Protein 5DAY (pdb70)

InterPro domains:
  IPR002164 Nucleosome assembly protein [PF00956] (75-215)
  IPR002164 Nucleosome assembly protein [PTHR11875] (14-239)
  IPR037231 NAP-like superfamily [SSF143113] (6-224)

B-factor: mean 61.58, std 21.49, range [27.52, 162.42]

Structure (mmCIF, N/CA/C/O backbone):
data_5DAY
#
_entry.id   5DAY
#
_cell.length_a   60.542
_cell.length_b   60.812
_cell.length_c   135.248
_cell.angle_alpha   90.00
_cell.angle_beta   90.00
_cell.angle_gamma   90.00
#
_symmetry.space_group_name_H-M   'P 21 21 21'
#
loop_
_entity.id
_entity.type
_entity.pdbx_description
1 polymer 'NAP1-related protein 1'
2 non-polymer 'CALCIUM ION'
3 water water
#
loop_
_atom_site.group_PDB
_atom_site.id
_atom_site.type_symbol
_atom_site.label_atom_id
_atom_site.label_alt_id
_atom_site.label_comp_id
_atom_site.label_asym_id
_atom_site.label_entity_id
_atom_site.label_seq_id
_atom_site.pdbx_PDB_ins_code
_atom_site.Cartn_x
_atom_site.Cartn_y
_atom_site.Cartn_z
_atom_site.occupancy
_atom_site.B_iso_or_equiv
_atom_site.auth_seq_id
_atom_site.auth_comp_id
_atom_site.auth_asym_id
_atom_site.auth_atom_id
_atom_site.pdbx_PDB_model_num
ATOM 1 N N . SER A 1 1 ? 14.968 26.899 -29.410 1.00 65.81 18 SER A N 1
ATOM 2 C CA . SER A 1 1 ? 13.908 25.980 -29.803 1.00 66.80 18 SER A CA 1
ATOM 3 C C . SER A 1 1 ? 13.684 24.909 -28.741 1.00 63.74 18 SER A C 1
ATOM 4 O O . SER A 1 1 ? 13.462 25.219 -27.570 1.00 61.75 18 SER A O 1
ATOM 7 N N . ASN A 1 2 ? 13.743 23.648 -29.157 1.00 51.79 19 ASN A N 1
ATOM 8 C CA . ASN A 1 2 ? 13.548 22.533 -28.245 1.00 50.33 19 ASN A CA 1
ATOM 9 C C . ASN A 1 2 ? 14.597 22.563 -27.137 1.00 49.95 19 ASN A C 1
ATOM 10 O O . ASN A 1 2 ? 14.313 22.219 -25.992 1.00 49.32 19 ASN A O 1
ATOM 15 N N . LEU A 1 3 ? 15.815 22.987 -27.475 1.00 50.45 20 LEU A N 1
ATOM 16 C CA . LEU A 1 3 ? 16.895 23.061 -26.508 1.00 50.37 20 LEU A CA 1
ATOM 17 C C . LEU A 1 3 ? 16.593 24.078 -25.415 1.00 51.36 20 LEU A C 1
ATOM 18 O O . LEU A 1 3 ? 16.903 23.840 -24.245 1.00 50.92 20 LEU A O 1
ATOM 23 N N . GLU A 1 4 ? 16.009 25.227 -25.774 1.00 53.55 21 GLU A N 1
ATOM 24 C CA . GLU A 1 4 ? 15.639 26.218 -24.765 1.00 55.78 21 GLU A CA 1
ATOM 25 C C . GLU A 1 4 ? 14.540 25.698 -23.860 1.00 54.75 21 GLU A C 1
ATOM 26 O O . GLU A 1 4 ? 14.530 25.973 -22.650 1.00 56.16 21 GLU A O 1
ATOM 32 N N . GLN A 1 5 ? 13.574 24.985 -24.433 1.00 56.34 22 GLN A N 1
ATOM 33 C CA . GLN A 1 5 ? 12.492 24.447 -23.621 1.00 57.33 22 GLN A CA 1
ATOM 34 C C . GLN A 1 5 ? 13.014 23.377 -22.671 1.00 57.28 22 GLN A C 1
ATOM 35 O O . GLN A 1 5 ? 12.594 23.307 -21.507 1.00 55.59 22 GLN A O 1
ATOM 41 N N . ILE A 1 6 ? 13.934 22.532 -23.144 1.00 49.11 23 ILE A N 1
ATOM 42 C CA . ILE A 1 6 ? 14.481 21.509 -22.265 1.00 48.73 23 ILE A CA 1
ATOM 43 C C . ILE A 1 6 ? 15.314 22.153 -21.163 1.00 50.38 23 ILE A C 1
ATOM 44 O O . ILE A 1 6 ? 15.223 21.762 -19.990 1.00 49.07 23 ILE A O 1
ATOM 49 N N . ASP A 1 7 ? 16.095 23.180 -21.523 1.00 49.64 24 ASP A N 1
ATOM 50 C CA . ASP A 1 7 ? 16.870 23.934 -20.547 1.00 50.58 24 ASP A CA 1
ATOM 51 C C . ASP A 1 7 ? 15.963 24.505 -19.453 1.00 51.13 24 ASP A C 1
ATOM 52 O O . ASP A 1 7 ? 16.160 24.238 -18.252 1.00 50.71 24 ASP A O 1
ATOM 57 N N . ALA A 1 8 ? 14.921 25.240 -19.859 1.00 52.09 25 ALA A N 1
ATOM 58 C CA . ALA A 1 8 ? 13.988 25.825 -18.897 1.00 52.83 25 ALA A CA 1
ATOM 59 C C . ALA A 1 8 ? 13.297 24.745 -18.079 1.00 51.27 25 ALA A C 1
ATOM 60 O O . ALA A 1 8 ? 13.123 24.895 -16.862 1.00 51.38 25 ALA A O 1
ATOM 62 N N . GLU A 1 9 ? 12.906 23.653 -18.710 1.00 65.23 26 GLU A N 1
ATOM 63 C CA . GLU A 1 9 ? 12.319 22.545 -17.984 1.00 65.00 26 GLU A CA 1
ATOM 64 C C . GLU A 1 9 ? 13.245 21.962 -16.951 1.00 65.87 26 GLU A C 1
ATOM 65 O O . GLU A 1 9 ? 12.815 21.553 -15.919 1.00 66.91 26 GLU A O 1
ATOM 71 N N . LEU A 1 10 ? 14.527 21.911 -17.246 1.00 48.28 27 LEU A N 1
ATOM 72 C CA . LEU A 1 10 ? 15.500 21.361 -16.305 1.00 47.77 27 LEU A CA 1
ATOM 73 C C . LEU A 1 10 ? 15.576 22.204 -15.035 1.00 49.35 27 LEU A C 1
ATOM 74 O O . LEU A 1 10 ? 15.553 21.665 -13.923 1.00 47.74 27 LEU A O 1
ATOM 79 N N . VAL A 1 11 ? 15.666 23.527 -15.196 1.00 49.52 28 VAL A N 1
ATOM 80 C CA . VAL A 1 11 ? 15.729 24.451 -14.064 1.00 50.79 28 VAL A CA 1
ATOM 81 C C . VAL A 1 11 ? 14.466 24.333 -13.209 1.00 50.46 28 VAL A C 1
ATOM 82 O O . VAL A 1 11 ? 14.528 24.180 -11.983 1.00 50.24 28 VAL A O 1
ATOM 86 N N . LEU A 1 12 ? 13.307 24.335 -13.868 1.00 56.81 29 LEU A N 1
ATOM 87 C CA . LEU A 1 12 ? 12.022 24.165 -13.201 1.00 58.75 29 LEU A CA 1
ATOM 88 C C . LEU A 1 12 ? 11.925 22.824 -12.473 1.00 58.24 29 LEU A C 1
ATOM 89 O O . LEU A 1 12 ? 11.390 22.751 -11.358 1.00 56.74 29 LEU A O 1
ATOM 94 N N . SER A 1 13 ? 12.421 21.749 -13.092 1.00 52.31 30 SER A N 1
ATOM 95 C CA . SER A 1 13 ? 12.267 20.421 -12.505 1.00 49.56 30 SER A CA 1
ATOM 96 C C . SER A 1 13 ? 13.095 20.263 -11.236 1.00 47.26 30 SER A C 1
ATOM 97 O O . SER A 1 13 ? 12.678 19.559 -10.318 1.00 46.38 30 SER A O 1
ATOM 100 N N . ILE A 1 14 ? 14.254 20.915 -11.161 1.00 50.65 31 ILE A N 1
ATOM 101 C CA . ILE A 1 14 ? 15.050 20.856 -9.937 1.00 53.42 31 ILE A CA 1
ATOM 102 C C . ILE A 1 14 ? 14.312 21.529 -8.780 1.00 55.92 31 ILE A C 1
ATOM 103 O O . ILE A 1 14 ? 14.298 21.014 -7.652 1.00 55.08 31 ILE A O 1
ATOM 108 N N . GLU A 1 15 ? 13.653 22.662 -9.047 1.00 54.11 32 GLU A N 1
ATOM 109 C CA . GLU A 1 15 ? 12.883 23.339 -8.004 1.00 54.55 32 GLU A CA 1
ATOM 110 C C . GLU A 1 15 ? 11.670 22.517 -7.577 1.00 51.79 32 GLU A C 1
ATOM 111 O O . GLU A 1 15 ? 11.402 22.383 -6.382 1.00 54.19 32 GLU A O 1
ATOM 117 N N . LYS A 1 16 ? 10.912 21.977 -8.534 1.00 55.44 33 LYS A N 1
ATOM 118 C CA . LYS A 1 16 ? 9.772 21.137 -8.176 1.00 54.41 33 LYS A CA 1
ATOM 119 C C . LYS A 1 16 ? 10.219 19.937 -7.352 1.00 55.70 33 LYS A C 1
ATOM 120 O O . LYS A 1 16 ? 9.528 19.523 -6.415 1.00 54.22 33 LYS A O 1
ATOM 126 N N . LEU A 1 17 ? 11.382 19.371 -7.685 1.00 46.79 34 LEU A N 1
ATOM 127 C CA . LEU A 1 17 ? 11.898 18.240 -6.928 1.00 45.21 34 LEU A CA 1
ATOM 128 C C . LEU A 1 17 ? 12.193 18.643 -5.487 1.00 47.90 34 LEU A C 1
ATOM 129 O O . LEU A 1 17 ? 11.934 17.871 -4.559 1.00 45.24 34 LEU A O 1
ATOM 134 N N . GLN A 1 18 ? 12.711 19.858 -5.277 1.00 53.34 35 GLN A N 1
ATOM 135 C CA . GLN A 1 18 ? 12.934 20.339 -3.917 1.00 53.07 35 GLN A CA 1
ATOM 136 C C . GLN A 1 18 ? 11.611 20.488 -3.180 1.00 55.56 35 GLN A C 1
ATOM 137 O O . GLN A 1 18 ? 11.519 20.166 -1.988 1.00 53.71 35 GLN A O 1
ATOM 143 N N . GLU A 1 19 ? 10.559 20.902 -3.896 1.00 52.34 36 GLU A N 1
ATOM 144 C CA . GLU A 1 19 ? 9.219 20.941 -3.313 1.00 53.68 36 GLU A CA 1
ATOM 145 C C . GLU A 1 19 ? 8.704 19.543 -2.964 1.00 55.85 36 GLU A C 1
ATOM 146 O O . GLU A 1 19 ? 8.070 19.352 -1.918 1.00 54.00 36 GLU A O 1
ATOM 152 N N . ILE A 1 20 ? 8.942 18.556 -3.838 1.00 48.41 37 ILE A N 1
ATOM 153 C CA . ILE A 1 20 ? 8.436 17.211 -3.576 1.00 46.04 37 ILE A CA 1
ATOM 154 C C . ILE A 1 20 ? 9.121 16.603 -2.360 1.00 44.84 37 ILE A C 1
ATOM 155 O O . ILE A 1 20 ? 8.464 15.974 -1.526 1.00 44.19 37 ILE A O 1
ATOM 160 N N . GLN A 1 21 ? 10.439 16.796 -2.220 1.00 48.37 38 GLN A N 1
ATOM 161 C CA . GLN A 1 21 ? 11.136 16.272 -1.047 1.00 50.05 38 GLN A CA 1
ATOM 162 C C . GLN A 1 21 ? 10.668 16.953 0.236 1.00 53.14 38 GLN A C 1
ATOM 163 O O . GLN A 1 21 ? 10.578 16.307 1.286 1.00 53.04 38 GLN A O 1
ATOM 169 N N . ASP A 1 22 ? 10.384 18.256 0.179 1.00 49.34 39 ASP A N 1
ATOM 170 C CA . ASP A 1 22 ? 9.803 18.938 1.330 1.00 49.09 39 ASP A CA 1
ATOM 171 C C . ASP A 1 22 ? 8.476 18.301 1.718 1.00 48.80 39 ASP A C 1
ATOM 172 O O . ASP A 1 22 ? 8.226 18.046 2.901 1.00 48.55 39 ASP A O 1
ATOM 177 N N . ASP A 1 23 ? 7.610 18.030 0.734 1.00 49.49 40 ASP A N 1
ATOM 178 C CA . ASP A 1 23 ? 6.378 17.303 1.030 1.00 50.47 40 ASP A CA 1
ATOM 179 C C . ASP A 1 23 ? 6.685 15.939 1.641 1.00 49.64 40 ASP A C 1
ATOM 180 O O . ASP A 1 23 ? 6.078 15.552 2.643 1.00 47.28 40 ASP A O 1
ATOM 185 N N . LEU A 1 24 ? 7.643 15.207 1.066 1.00 50.76 41 LEU A N 1
ATOM 186 C CA . LEU A 1 24 ? 7.990 13.898 1.606 1.00 50.08 41 LEU A CA 1
ATOM 187 C C . LEU A 1 24 ? 8.564 13.995 3.012 1.00 50.80 41 LEU A C 1
ATOM 188 O O . LEU A 1 24 ? 8.378 13.072 3.809 1.00 48.04 41 LEU A O 1
ATOM 193 N N . GLU A 1 25 ? 9.280 15.077 3.324 1.00 59.31 42 GLU A N 1
ATOM 194 C CA . GLU A 1 25 ? 9.839 15.211 4.662 1.00 60.26 42 GLU A CA 1
ATOM 195 C C . GLU A 1 25 ? 8.730 15.383 5.690 1.00 60.17 42 GLU A C 1
ATOM 196 O O . GLU A 1 25 ? 8.766 14.764 6.760 1.00 57.35 42 GLU A O 1
ATOM 202 N N . LYS A 1 26 ? 7.719 16.195 5.362 1.00 55.08 43 LYS A N 1
ATOM 203 C CA . LYS A 1 26 ? 6.598 16.392 6.270 1.00 58.55 43 LYS A CA 1
ATOM 204 C C . LYS A 1 26 ? 5.761 15.128 6.421 1.00 56.94 43 LYS A C 1
ATOM 205 O O . LYS A 1 26 ? 5.257 14.853 7.518 1.00 58.33 43 LYS A O 1
ATOM 211 N N . ILE A 1 27 ? 5.607 14.350 5.346 1.00 46.25 44 ILE A N 1
ATOM 212 C CA . ILE A 1 27 ? 4.866 13.101 5.446 1.00 42.41 44 ILE A CA 1
ATOM 213 C C . ILE A 1 27 ? 5.614 12.107 6.314 1.00 42.28 44 ILE A C 1
ATOM 214 O O . ILE A 1 27 ? 5.014 11.426 7.153 1.00 41.22 44 ILE A O 1
ATOM 219 N N . ASN A 1 28 ? 6.931 12.001 6.126 1.00 42.44 45 ASN A N 1
ATOM 220 C CA . ASN A 1 28 ? 7.718 11.090 6.944 1.00 45.03 45 ASN A CA 1
ATOM 221 C C . ASN A 1 28 ? 7.724 11.521 8.407 1.00 47.09 45 ASN A C 1
ATOM 222 O O . ASN A 1 28 ? 7.849 10.678 9.297 1.00 44.65 45 ASN A O 1
ATOM 227 N N . GLU A 1 29 ? 7.602 12.821 8.677 1.00 48.47 46 GLU A N 1
ATOM 228 C CA . GLU A 1 29 ? 7.560 13.235 10.067 1.00 51.37 46 GLU A CA 1
ATOM 229 C C . GLU A 1 29 ? 6.214 12.912 10.698 1.00 49.15 46 GLU A C 1
ATOM 230 O O . GLU A 1 29 ? 6.174 12.447 11.838 1.00 48.10 46 GLU A O 1
ATOM 236 N N . LYS A 1 30 ? 5.108 13.120 9.975 1.00 45.52 47 LYS A N 1
ATOM 237 C CA . LYS A 1 30 ? 3.817 12.695 10.503 1.00 45.82 47 LYS A CA 1
ATOM 238 C C . LYS A 1 30 ? 3.812 11.193 10.779 1.00 45.12 47 LYS A C 1
ATOM 239 O O . LYS A 1 30 ? 3.375 10.758 11.846 1.00 43.18 47 LYS A O 1
ATOM 245 N N . ALA A 1 31 ? 4.331 10.387 9.847 1.00 42.77 48 ALA A N 1
ATOM 246 C CA . ALA A 1 31 ? 4.278 8.940 10.031 1.00 40.94 48 ALA A CA 1
ATOM 247 C C . ALA A 1 31 ? 5.136 8.489 11.210 1.00 40.79 48 ALA A C 1
ATOM 248 O O . ALA A 1 31 ? 4.742 7.584 11.953 1.00 39.98 48 ALA A O 1
ATOM 250 N N . SER A 1 32 ? 6.311 9.080 11.397 1.00 41.01 49 SER A N 1
ATOM 251 C CA . SER A 1 32 ? 7.119 8.610 12.511 1.00 44.14 49 SER A CA 1
ATOM 252 C C . SER A 1 32 ? 6.589 9.127 13.848 1.00 45.08 49 SER A C 1
ATOM 253 O O . SER A 1 32 ? 6.782 8.462 14.874 1.00 43.79 49 SER A O 1
ATOM 256 N N . ASP A 1 33 ? 5.911 10.287 13.856 1.00 47.14 50 ASP A N 1
ATOM 257 C CA . ASP A 1 33 ? 5.155 10.696 15.037 1.00 50.60 50 ASP A CA 1
ATOM 258 C C . ASP A 1 33 ? 4.060 9.691 15.356 1.00 48.84 50 ASP A C 1
ATOM 259 O O . ASP A 1 33 ? 3.782 9.419 16.527 1.00 47.87 50 ASP A O 1
ATOM 264 N N . GLU A 1 34 ? 3.423 9.135 14.322 1.00 48.44 51 GLU A N 1
ATOM 265 C CA . GLU A 1 34 ? 2.279 8.263 14.551 1.00 47.14 51 GLU A CA 1
ATOM 266 C C . GLU A 1 34 ? 2.711 6.904 15.071 1.00 44.34 51 GLU A C 1
ATOM 267 O O . GLU A 1 34 ? 2.043 6.319 15.936 1.00 42.36 51 GLU A O 1
ATOM 273 N N . VAL A 1 35 ? 3.817 6.390 14.542 1.00 39.76 52 VAL A N 1
ATOM 274 C CA . VAL A 1 35 ? 4.412 5.173 15.072 1.00 39.96 52 VAL A CA 1
ATOM 275 C C . VAL A 1 35 ? 4.833 5.384 16.524 1.00 42.30 52 VAL A C 1
ATOM 276 O O . VAL A 1 35 ? 4.665 4.504 17.373 1.00 41.69 52 VAL A O 1
ATOM 280 N N . LEU A 1 36 ? 5.371 6.562 16.828 1.00 39.47 53 LEU A N 1
ATOM 281 C CA . LEU A 1 36 ? 5.812 6.869 18.180 1.00 39.81 53 LEU A CA 1
ATOM 282 C C . LEU A 1 36 ? 4.633 6.927 19.150 1.00 41.25 53 LEU A C 1
ATOM 283 O O . LEU A 1 36 ? 4.726 6.441 20.282 1.00 39.39 53 LEU A O 1
ATOM 288 N N . GLU A 1 37 ? 3.510 7.499 18.714 1.00 46.45 54 GLU A N 1
ATOM 289 C CA . GLU A 1 37 ? 2.347 7.571 19.580 1.00 45.87 54 GLU A CA 1
ATOM 290 C C . GLU A 1 37 ? 1.797 6.185 19.910 1.00 46.35 54 GLU A C 1
ATOM 291 O O . GLU A 1 37 ? 1.306 5.973 21.022 1.00 43.70 54 GLU A O 1
ATOM 297 N N . VAL A 1 38 ? 1.878 5.240 18.963 1.00 40.75 55 VAL A N 1
ATOM 298 C CA . VAL A 1 38 ? 1.493 3.857 19.225 1.00 38.98 55 VAL A CA 1
ATOM 299 C C . VAL A 1 38 ? 2.372 3.264 20.314 1.00 38.90 55 VAL A C 1
ATOM 300 O O . VAL A 1 38 ? 1.883 2.562 21.205 1.00 38.23 55 VAL A O 1
ATOM 304 N N . GLU A 1 39 ? 3.676 3.534 20.274 1.00 46.34 56 GLU A N 1
ATOM 305 C CA . GLU A 1 39 ? 4.539 2.978 21.310 1.00 48.18 56 GLU A CA 1
ATOM 306 C C . GLU A 1 39 ? 4.306 3.656 22.663 1.00 48.40 56 GLU A C 1
ATOM 307 O O . GLU A 1 39 ? 4.332 2.992 23.707 1.00 49.63 56 GLU A O 1
ATOM 313 N N . GLN A 1 40 ? 4.068 4.971 22.660 1.00 38.98 57 GLN A N 1
ATOM 314 C CA . GLN A 1 40 ? 3.727 5.674 23.896 1.00 40.45 57 GLN A CA 1
ATOM 315 C C . GLN A 1 40 ? 2.456 5.112 24.516 1.00 39.58 57 GLN A C 1
ATOM 316 O O . GLN A 1 40 ? 2.401 4.877 25.730 1.00 39.76 57 GLN A O 1
ATOM 322 N N . LYS A 1 41 ? 1.431 4.886 23.689 1.00 35.32 58 LYS A N 1
ATOM 323 C CA . LYS A 1 41 ? 0.193 4.297 24.168 1.00 35.38 58 LYS A CA 1
ATOM 324 C C . LYS A 1 41 ? 0.435 2.933 24.805 1.00 35.02 58 LYS A C 1
ATOM 325 O O . LYS A 1 41 ? -0.151 2.625 25.841 1.00 33.49 58 LYS A O 1
ATOM 331 N N . TYR A 1 42 ? 1.277 2.094 24.193 1.00 42.37 59 TYR A N 1
ATOM 332 C CA . TYR A 1 42 ? 1.451 0.755 24.728 1.00 39.59 59 TYR A CA 1
ATOM 333 C C . TYR A 1 42 ? 2.401 0.712 25.920 1.00 40.53 59 TYR A C 1
ATOM 334 O O . TYR A 1 42 ? 2.360 -0.259 26.677 1.00 39.28 59 TYR A O 1
ATOM 343 N N . ASN A 1 43 ? 3.241 1.734 26.117 1.00 36.63 60 ASN A N 1
ATOM 344 C CA . ASN A 1 43 ? 3.931 1.848 27.396 1.00 36.54 60 ASN A CA 1
ATOM 345 C C . ASN A 1 43 ? 2.953 2.150 28.519 1.00 37.23 60 ASN A C 1
ATOM 346 O O . ASN A 1 43 ? 3.137 1.668 29.641 1.00 36.84 60 ASN A O 1
ATOM 351 N N . VAL A 1 44 ? 1.909 2.927 28.236 1.00 34.04 61 VAL A N 1
ATOM 352 C CA . VAL A 1 44 ? 0.833 3.122 29.203 1.00 33.38 61 VAL A CA 1
ATOM 353 C C . VAL A 1 44 ? 0.172 1.790 29.535 1.00 33.37 61 VAL A C 1
ATOM 354 O O . VAL A 1 44 ? -0.016 1.443 30.704 1.00 33.08 61 VAL A O 1
ATOM 358 N N . ILE A 1 45 ? -0.150 1.010 28.505 1.00 37.11 62 ILE A N 1
ATOM 359 C CA . ILE A 1 45 ? -0.871 -0.246 28.685 1.00 34.86 62 ILE A CA 1
ATOM 360 C C . ILE A 1 45 ? -0.028 -1.265 29.461 1.00 35.51 62 ILE A C 1
ATOM 361 O O . ILE A 1 45 ? -0.547 -2.009 30.304 1.00 34.31 62 ILE A O 1
ATOM 366 N N . ARG A 1 46 ? 1.28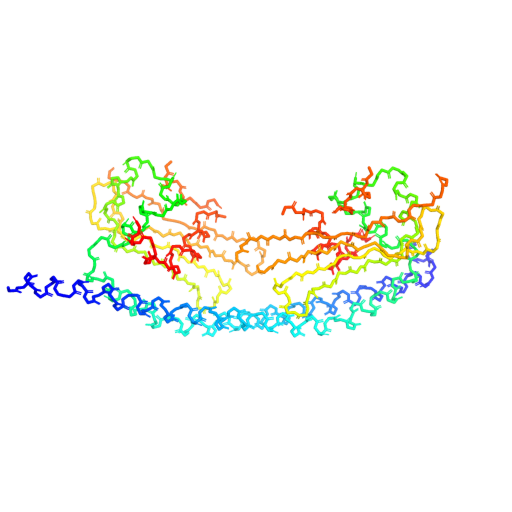0 -1.311 29.206 1.00 35.15 63 ARG A N 1
ATOM 367 C CA . ARG A 1 46 ? 2.106 -2.313 29.855 1.00 36.53 63 ARG A CA 1
ATOM 368 C C . ARG A 1 46 ? 2.470 -1.953 31.294 1.00 37.69 63 ARG A C 1
ATOM 369 O O . ARG A 1 46 ? 2.833 -2.847 32.066 1.00 36.91 63 ARG A O 1
ATOM 377 N N . LYS A 1 47 ? 2.385 -0.675 31.665 1.00 39.20 64 LYS A N 1
ATOM 378 C CA . LYS A 1 47 ? 2.906 -0.253 32.962 1.00 40.43 64 LYS A CA 1
ATOM 379 C C . LYS A 1 47 ? 2.264 -1.012 34.122 1.00 38.03 64 LYS A C 1
ATOM 380 O O . LYS A 1 47 ? 3.010 -1.597 34.924 1.00 37.55 64 LYS A O 1
ATOM 386 N N . PRO A 1 48 ? 0.934 -1.097 34.257 1.00 35.55 65 PRO A N 1
ATOM 387 C CA . PRO A 1 48 ? 0.391 -1.908 35.362 1.00 36.24 65 PRO A CA 1
ATOM 388 C C . PRO A 1 48 ? 0.683 -3.407 35.224 1.00 37.18 65 PRO A C 1
ATOM 389 O O . PRO A 1 48 ? 0.702 -4.111 36.248 1.00 36.90 65 PRO A O 1
ATOM 393 N N . VAL A 1 49 ? 0.955 -3.913 34.012 1.00 35.72 66 VAL A N 1
ATOM 394 C CA . VAL A 1 49 ? 1.343 -5.318 33.895 1.00 32.68 66 VAL A CA 1
ATOM 395 C C . VAL A 1 49 ? 2.759 -5.535 34.435 1.00 33.16 66 VAL A C 1
ATOM 396 O O . VAL A 1 49 ? 3.033 -6.523 35.141 1.00 31.87 66 VAL A O 1
ATOM 400 N N . TYR A 1 50 ? 3.686 -4.635 34.096 1.00 34.35 67 TYR A N 1
ATOM 401 C CA . TYR A 1 50 ? 5.009 -4.689 34.704 1.00 34.73 67 TYR A CA 1
ATOM 402 C C . TYR A 1 50 ? 4.941 -4.558 36.225 1.00 35.14 67 TYR A C 1
ATOM 403 O O . TYR A 1 50 ? 5.764 -5.155 36.930 1.00 35.26 67 TYR A O 1
ATOM 412 N N . ASP A 1 51 ? 3.984 -3.777 36.743 1.00 39.01 68 ASP A N 1
ATOM 413 C CA . ASP A 1 51 ? 3.856 -3.624 38.189 1.00 41.32 68 ASP A CA 1
ATOM 414 C C . ASP A 1 51 ? 3.401 -4.931 38.836 1.00 40.31 68 ASP A C 1
ATOM 415 O O . ASP A 1 51 ? 4.014 -5.394 39.798 1.00 40.27 68 ASP A O 1
ATOM 420 N N . LYS A 1 52 ? 2.346 -5.554 38.297 1.00 40.36 69 LYS A N 1
ATOM 421 C CA . LYS A 1 52 ? 1.933 -6.868 38.772 1.00 39.49 69 LYS A CA 1
ATOM 422 C C . LYS A 1 52 ? 3.081 -7.857 38.706 1.00 39.18 69 LYS A C 1
ATOM 423 O O . LYS A 1 52 ? 3.262 -8.667 39.620 1.00 38.46 69 LYS A O 1
ATOM 429 N N . ARG A 1 53 ? 3.866 -7.811 37.628 1.00 31.98 70 ARG A N 1
ATOM 430 C CA . ARG A 1 53 ? 4.990 -8.734 37.518 1.00 33.12 70 ARG A CA 1
ATOM 431 C C . ARG A 1 53 ? 5.993 -8.494 38.643 1.00 32.79 70 ARG A C 1
ATOM 432 O O . ARG A 1 53 ? 6.481 -9.450 39.266 1.00 31.36 70 ARG A O 1
ATOM 440 N N . ASN A 1 54 ? 6.299 -7.225 38.918 1.00 40.79 71 ASN A N 1
ATOM 441 C CA . ASN A 1 54 ? 7.207 -6.902 40.010 1.00 43.40 71 ASN A CA 1
ATOM 442 C C . ASN A 1 54 ? 6.652 -7.401 41.345 1.00 41.39 71 ASN A C 1
ATOM 443 O O . ASN A 1 54 ? 7.409 -7.853 42.205 1.00 40.34 71 ASN A O 1
ATOM 448 N N . GLU A 1 55 ? 5.332 -7.360 41.513 1.00 42.04 72 GLU A N 1
ATOM 449 C CA . GLU A 1 55 ? 4.719 -7.802 42.756 1.00 41.94 72 GLU A CA 1
ATOM 450 C C . GLU A 1 55 ? 4.890 -9.301 42.952 1.00 42.33 72 GLU A C 1
ATOM 451 O O . GLU A 1 55 ? 5.304 -9.751 44.026 1.00 41.65 72 GLU A O 1
ATOM 457 N N . VAL A 1 56 ? 4.584 -10.086 41.911 1.00 34.18 73 VAL A N 1
ATOM 458 C CA . VAL A 1 56 ? 4.781 -11.535 41.935 1.00 31.99 73 VAL A CA 1
ATOM 459 C C . VAL A 1 56 ? 6.240 -11.888 42.206 1.00 31.53 73 VAL A C 1
ATOM 460 O O . VAL A 1 56 ? 6.543 -12.827 42.959 1.00 31.52 73 VAL A O 1
ATOM 464 N N . ILE A 1 57 ? 7.168 -11.148 41.595 1.00 31.73 74 ILE A N 1
ATOM 465 C CA . ILE A 1 57 ? 8.593 -11.455 41.747 1.00 33.51 74 ILE A CA 1
ATOM 466 C C . ILE A 1 57 ? 9.054 -11.325 43.210 1.00 34.89 74 ILE A C 1
ATOM 467 O O . ILE A 1 57 ? 10.017 -11.985 43.625 1.00 35.48 74 ILE A O 1
ATOM 472 N N . GLN A 1 58 ? 8.368 -10.509 44.020 1.00 37.97 75 GLN A N 1
ATOM 473 C CA . GLN A 1 58 ? 8.737 -10.391 45.435 1.00 39.27 75 GLN A CA 1
ATOM 474 C C . GLN A 1 58 ? 8.670 -11.733 46.175 1.00 37.63 75 GLN A C 1
ATOM 475 O O . GLN A 1 58 ? 9.416 -11.941 47.131 1.00 39.74 75 GLN A O 1
ATOM 481 N N . SER A 1 59 ? 7.824 -12.663 45.724 1.00 31.89 76 SER A N 1
ATOM 482 C CA . SER A 1 59 ? 7.733 -14.011 46.272 1.00 29.86 76 SER A CA 1
ATOM 483 C C . SER A 1 59 ? 8.825 -14.963 45.800 1.00 30.91 76 SER A C 1
ATOM 484 O O . SER A 1 59 ? 8.854 -16.101 46.276 1.00 30.05 76 SER A O 1
ATOM 487 N N . IL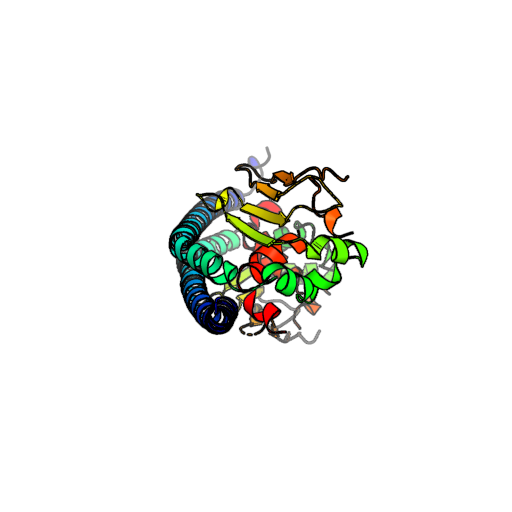E A 1 60 ? 9.710 -14.588 44.888 1.00 32.03 77 ILE A N 1
ATOM 488 C CA . ILE A 1 60 ? 10.757 -15.494 44.432 1.00 34.49 77 ILE A CA 1
ATOM 489 C C . ILE A 1 60 ? 12.102 -14.930 44.859 1.00 35.08 77 ILE A C 1
ATOM 490 O O . ILE A 1 60 ? 12.634 -14.024 44.216 1.00 37.65 77 ILE A O 1
ATOM 495 N N . PRO A 1 61 ? 12.708 -15.483 45.917 1.00 50.08 78 PRO A N 1
ATOM 496 C CA . PRO A 1 61 ? 13.781 -14.760 46.630 1.00 51.13 78 PRO A CA 1
ATOM 497 C C . PRO A 1 61 ? 14.955 -14.327 45.770 1.00 52.67 78 PRO A C 1
ATOM 498 O O . PRO A 1 61 ? 15.491 -13.239 45.992 1.00 59.78 78 PRO A O 1
ATOM 502 N N . GLY A 1 62 ? 15.394 -15.109 44.806 1.00 35.10 79 GLY A N 1
ATOM 503 C CA . GLY A 1 62 ? 16.542 -14.571 44.097 1.00 36.38 79 GLY A CA 1
ATOM 504 C C . GLY A 1 62 ? 16.300 -14.317 42.625 1.00 38.72 79 GLY A C 1
ATOM 505 O O . GLY A 1 62 ? 17.242 -14.398 41.831 1.00 36.27 79 GLY A O 1
ATOM 506 N N . PHE A 1 63 ? 15.057 -13.975 42.262 1.00 38.86 80 PHE A N 1
ATOM 507 C CA . PHE A 1 63 ? 14.629 -14.043 40.866 1.00 37.77 80 PHE A CA 1
ATOM 508 C C . PHE A 1 63 ? 15.553 -13.270 39.936 1.00 37.76 80 PHE A C 1
ATOM 509 O O . PHE A 1 63 ? 16.171 -13.849 39.039 1.00 38.54 80 PHE A O 1
ATOM 517 N N . TRP A 1 64 ? 15.631 -11.948 40.112 1.00 42.49 81 TRP A N 1
ATOM 518 C CA . TRP A 1 64 ? 16.334 -11.131 39.123 1.00 41.32 81 TRP A CA 1
ATOM 519 C C . TRP A 1 64 ? 17.812 -11.500 39.046 1.00 44.92 81 TRP A C 1
ATOM 520 O O . TRP A 1 64 ? 18.364 -11.641 37.945 1.00 45.30 81 TRP A O 1
ATOM 531 N N . MET A 1 65 ? 18.471 -11.676 40.199 1.00 47.75 82 MET A N 1
ATOM 532 C CA . MET A 1 65 ? 19.853 -12.149 40.163 1.00 51.77 82 MET A CA 1
ATOM 533 C C . MET A 1 65 ? 19.964 -13.457 39.382 1.00 48.78 82 MET A C 1
ATOM 534 O O . MET A 1 65 ? 20.879 -13.631 38.566 1.00 49.67 82 MET A O 1
ATOM 539 N N . THR A 1 66 ? 19.029 -14.380 39.607 1.00 41.55 83 THR A N 1
ATOM 540 C CA . THR A 1 66 ? 19.103 -15.683 38.959 1.00 41.96 83 THR A CA 1
ATOM 541 C C . THR A 1 66 ? 18.865 -15.575 37.451 1.00 42.29 83 THR A C 1
ATOM 542 O O . THR A 1 66 ? 19.573 -16.213 36.659 1.00 44.17 83 THR A O 1
ATOM 546 N N . ALA A 1 67 ? 17.888 -14.764 37.029 1.00 40.40 84 ALA A N 1
ATOM 547 C CA . ALA A 1 67 ? 17.664 -14.580 35.598 1.00 40.05 84 ALA A CA 1
ATOM 548 C C . ALA A 1 67 ? 18.861 -13.897 34.945 1.00 41.43 84 ALA A C 1
ATOM 549 O O . ALA A 1 67 ? 19.264 -14.256 33.834 1.00 42.61 84 ALA A O 1
ATOM 551 N N . PHE A 1 68 ? 19.429 -12.900 35.623 1.00 49.43 85 PHE A N 1
ATOM 552 C CA . PHE A 1 68 ? 20.602 -12.198 35.118 1.00 51.14 85 PHE A CA 1
ATOM 553 C C . PHE A 1 68 ? 21.780 -13.152 34.968 1.00 52.86 85 PHE A C 1
ATOM 554 O O . PHE A 1 68 ? 22.520 -13.083 33.982 1.00 52.95 85 PHE A O 1
ATOM 562 N N . LEU A 1 69 ? 21.946 -14.073 35.926 1.00 52.91 86 LEU A N 1
ATOM 563 C CA . LEU A 1 69 ? 23.054 -15.025 35.891 1.00 54.86 86 LEU A CA 1
ATOM 564 C C . LEU A 1 69 ? 22.836 -16.119 34.853 1.00 55.98 86 LEU A C 1
ATOM 565 O O . LEU A 1 69 ? 23.807 -16.649 34.299 1.00 56.84 86 LEU A O 1
ATOM 570 N N . SER A 1 70 ? 21.581 -16.486 34.592 1.00 54.66 87 SER A N 1
ATOM 571 C CA . SER A 1 70 ? 21.296 -17.505 33.591 1.00 52.41 87 SER A CA 1
ATOM 572 C C . SER A 1 70 ? 21.341 -16.964 32.174 1.00 51.71 87 SER A C 1
ATOM 573 O O . SER A 1 70 ? 21.332 -17.757 31.225 1.00 54.63 87 SER A O 1
ATOM 576 N N . HIS A 1 71 ? 21.384 -15.653 32.002 1.00 54.45 88 HIS A N 1
ATOM 577 C CA . HIS A 1 71 ? 21.461 -15.098 30.657 1.00 57.83 88 HIS A CA 1
ATOM 578 C C . HIS A 1 71 ? 22.866 -15.303 30.097 1.00 60.20 88 HIS A C 1
ATOM 579 O O . HIS A 1 71 ? 23.847 -14.933 30.752 1.00 57.34 88 HIS A O 1
ATOM 586 N N . PRO A 1 72 ? 23.003 -15.897 28.905 1.00 65.21 89 PRO A N 1
ATOM 587 C CA . PRO A 1 72 ? 24.346 -16.192 28.367 1.00 65.34 89 PRO A CA 1
ATOM 588 C C . PRO A 1 72 ? 25.277 -14.991 28.276 1.00 65.75 89 PRO A C 1
ATOM 589 O O . PRO A 1 72 ? 26.453 -15.103 28.639 1.00 68.94 89 PRO A O 1
ATOM 593 N N . ALA A 1 73 ? 24.797 -13.849 27.788 1.00 61.99 90 ALA A N 1
ATOM 594 C CA . ALA A 1 73 ? 25.678 -12.695 27.642 1.00 63.37 90 ALA A CA 1
ATOM 595 C C . ALA A 1 73 ? 25.996 -12.052 28.992 1.00 65.06 90 ALA A C 1
ATOM 596 O O . ALA A 1 73 ? 27.152 -11.701 29.261 1.00 71.36 90 ALA A O 1
ATOM 598 N N . LEU A 1 74 ? 24.988 -11.908 29.863 1.00 70.49 91 LEU A N 1
ATOM 599 C CA . LEU A 1 74 ? 25.133 -11.112 31.083 1.00 69.88 91 LEU A CA 1
ATOM 600 C C . LEU A 1 74 ? 25.777 -11.894 32.222 1.00 72.78 91 LEU A C 1
ATOM 601 O O . LEU A 1 74 ? 26.549 -11.325 33.004 1.00 73.86 91 LEU A O 1
ATOM 606 N N . GLY A 1 75 ? 25.467 -13.189 32.331 1.00 71.08 92 GLY A N 1
ATOM 607 C CA . GLY A 1 75 ? 25.853 -13.951 33.513 1.00 75.93 92 GLY A CA 1
ATOM 608 C C . GLY A 1 75 ? 27.333 -13.877 33.838 1.00 77.88 92 GLY A C 1
ATOM 609 O O . GLY A 1 75 ? 27.718 -13.669 34.990 1.00 80.87 92 GLY A O 1
ATOM 610 N N . ASP A 1 76 ? 28.188 -14.036 32.827 1.00 91.96 93 ASP A N 1
ATOM 611 C CA . ASP A 1 76 ? 29.623 -14.070 33.093 1.00 95.57 93 ASP A CA 1
ATOM 612 C C . ASP A 1 76 ? 30.207 -12.701 33.429 1.00 94.10 93 ASP A C 1
ATOM 613 O O . ASP A 1 76 ? 31.425 -12.602 33.615 1.00 96.01 93 ASP A O 1
ATOM 618 N N . LEU A 1 77 ? 29.385 -11.655 33.530 1.00 76.06 94 LEU A N 1
ATOM 619 C CA . LEU A 1 77 ? 29.872 -10.326 33.877 1.00 75.88 94 LEU A CA 1
ATOM 620 C C . LEU A 1 77 ? 29.917 -10.075 35.378 1.00 76.08 94 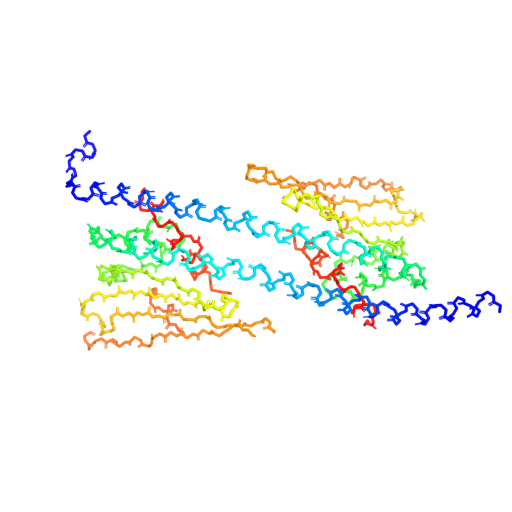LEU A C 1
ATOM 621 O O . LEU A 1 77 ? 30.449 -9.042 35.802 1.00 75.60 94 LEU A O 1
ATOM 626 N N . LEU A 1 78 ? 29.382 -10.984 36.188 1.00 70.25 95 LEU A N 1
ATOM 627 C CA . LEU A 1 78 ? 29.384 -10.821 37.639 1.00 71.60 95 LEU A CA 1
ATOM 628 C C . LEU A 1 78 ? 30.580 -11.567 38.219 1.00 75.78 95 LEU A C 1
ATOM 629 O O . LEU A 1 78 ? 30.570 -12.797 38.320 1.00 72.20 95 LEU A O 1
ATOM 634 N N . THR A 1 79 ? 31.608 -10.820 38.629 1.00 75.67 96 THR A N 1
ATOM 635 C CA . THR A 1 79 ? 32.678 -11.395 39.438 1.00 77.05 96 THR A CA 1
ATOM 636 C C . THR A 1 79 ? 32.070 -12.000 40.692 1.00 76.45 96 THR A C 1
ATOM 637 O O . THR A 1 79 ? 30.903 -11.737 41.003 1.00 79.04 96 THR A O 1
ATOM 641 N N . GLU A 1 80 ? 32.841 -12.791 41.439 1.00 74.61 97 GLU A N 1
ATOM 642 C CA . GLU A 1 80 ? 32.214 -13.548 42.516 1.00 75.38 97 GLU A CA 1
ATOM 643 C C . GLU A 1 80 ? 31.713 -12.639 43.636 1.00 73.51 97 GLU A C 1
ATOM 644 O O . GLU A 1 80 ? 30.684 -12.943 44.249 1.00 70.10 97 GLU A O 1
ATOM 650 N N . GLU A 1 81 ? 32.391 -11.514 43.900 1.00 88.92 98 GLU A N 1
ATOM 651 C CA . GLU A 1 81 ? 31.879 -10.588 44.909 1.00 90.64 98 GLU A CA 1
ATOM 652 C C . GLU A 1 81 ? 30.681 -9.794 44.399 1.00 88.76 98 GLU A C 1
ATOM 653 O O . GLU A 1 81 ? 29.791 -9.454 45.188 1.00 87.78 98 GLU A O 1
ATOM 659 N N . ASP A 1 82 ? 30.639 -9.487 43.098 1.00 69.17 99 ASP A N 1
ATOM 660 C CA . ASP A 1 82 ? 29.432 -8.917 42.502 1.00 66.34 99 ASP A CA 1
ATOM 661 C C . ASP A 1 82 ? 28.211 -9.773 42.795 1.00 65.12 99 ASP A C 1
ATOM 662 O O . ASP A 1 82 ? 27.100 -9.252 42.965 1.00 61.78 99 ASP A O 1
ATOM 667 N N . GLN A 1 83 ? 28.390 -11.096 42.822 1.00 77.58 100 GLN A N 1
ATOM 668 C CA . GLN A 1 83 ? 27.257 -11.984 43.041 1.00 74.85 100 GLN A CA 1
ATOM 669 C C . GLN A 1 83 ? 26.780 -11.926 44.485 1.00 75.69 100 GLN A C 1
ATOM 670 O O . GLN A 1 83 ? 25.596 -12.157 44.751 1.00 74.32 100 GLN A O 1
ATOM 676 N N . LYS A 1 84 ? 27.671 -11.597 45.427 1.00 74.13 101 LYS A N 1
ATOM 677 C CA . LYS A 1 84 ? 27.236 -11.420 46.814 1.00 74.61 101 LYS A CA 1
ATOM 678 C C . LYS A 1 84 ? 26.412 -10.140 46.981 1.00 73.25 101 LYS A C 1
ATOM 679 O O . LYS A 1 84 ? 25.406 -10.132 47.705 1.00 69.98 101 LYS A O 1
ATOM 685 N N . ILE A 1 85 ? 26.811 -9.058 46.305 1.00 59.09 102 ILE A N 1
ATOM 686 C CA . ILE A 1 85 ? 25.989 -7.849 46.252 1.00 59.84 102 ILE A CA 1
ATOM 687 C C . ILE A 1 85 ? 24.656 -8.122 45.555 1.00 58.06 102 ILE A C 1
ATOM 688 O O . ILE A 1 85 ? 23.597 -7.652 45.997 1.00 54.48 102 ILE A O 1
ATOM 693 N N . PHE A 1 86 ? 24.685 -8.874 44.450 1.00 53.42 103 PHE A N 1
ATOM 694 C CA . PHE A 1 86 ? 23.465 -9.154 43.701 1.00 53.00 103 PHE A CA 1
ATOM 695 C C . PHE A 1 86 ? 22.463 -9.952 44.520 1.00 53.25 103 PHE A C 1
ATOM 696 O O . PHE A 1 86 ? 21.284 -10.021 44.153 1.00 51.81 103 PHE A O 1
ATOM 704 N N . LYS A 1 87 ? 22.912 -10.556 45.620 1.00 58.36 104 LYS A N 1
ATOM 705 C CA . LYS A 1 87 ? 22.002 -11.204 46.556 1.00 57.18 104 LYS A CA 1
ATOM 706 C C . LYS A 1 87 ? 21.001 -10.217 47.140 1.00 55.45 104 LYS A C 1
ATOM 707 O O . LYS A 1 87 ? 19.902 -10.616 47.531 1.00 52.04 104 LYS A O 1
ATOM 713 N N . TYR A 1 88 ? 21.356 -8.931 47.206 1.00 50.34 105 TYR A N 1
ATOM 714 C CA . TYR A 1 88 ? 20.482 -7.903 47.760 1.00 51.03 105 TYR A CA 1
ATOM 715 C C . TYR A 1 88 ? 19.677 -7.173 46.695 1.00 51.58 105 TYR A C 1
ATOM 716 O O . TYR A 1 88 ? 18.814 -6.356 47.043 1.00 51.56 105 TYR A O 1
ATOM 725 N N . LEU A 1 89 ? 19.946 -7.433 45.414 1.00 56.85 106 LEU A N 1
ATOM 726 C CA . LEU A 1 89 ? 19.094 -6.931 44.346 1.00 55.19 106 LEU A CA 1
ATOM 727 C C . LEU A 1 89 ? 17.706 -7.540 44.480 1.00 51.16 106 LEU A C 1
ATOM 728 O O . LEU A 1 89 ? 17.564 -8.762 44.538 1.00 52.40 106 LEU A O 1
ATOM 733 N N . ASN A 1 90 ? 16.669 -6.705 44.528 1.00 54.34 107 ASN A N 1
ATOM 734 C CA . ASN A 1 90 ? 15.322 -7.251 44.649 1.00 56.91 107 ASN A CA 1
ATOM 735 C C . ASN A 1 90 ? 14.389 -6.815 43.533 1.00 54.55 107 ASN A C 1
ATOM 736 O O . ASN A 1 90 ? 13.232 -7.267 43.504 1.00 52.12 107 ASN A O 1
ATOM 741 N N . SER A 1 91 ? 14.853 -5.975 42.606 1.00 45.17 108 SER A N 1
ATOM 742 C CA . SER A 1 91 ? 13.981 -5.497 41.544 1.00 44.94 108 SER A CA 1
ATOM 743 C C . SER A 1 91 ? 14.814 -4.804 40.474 1.00 46.05 108 SER A C 1
ATOM 744 O O . SER A 1 91 ? 15.754 -4.061 40.786 1.00 46.20 108 SER A O 1
ATOM 747 N N . LEU A 1 92 ? 14.480 -5.084 39.219 1.00 45.44 109 LEU A N 1
ATOM 748 C CA . LEU A 1 92 ? 15.006 -4.368 38.072 1.00 46.32 109 LEU A CA 1
ATOM 749 C C . LEU A 1 92 ? 13.860 -3.586 37.440 1.00 45.12 109 LEU A C 1
ATOM 750 O O . LEU A 1 92 ? 12.702 -4.019 37.480 1.00 44.12 109 LEU A O 1
ATOM 755 N N . GLU A 1 93 ? 14.175 -2.420 36.882 1.00 45.31 110 GLU A N 1
ATOM 756 C CA . GLU A 1 93 ? 13.149 -1.609 36.253 1.00 47.95 110 GLU A CA 1
ATOM 757 C C . GLU A 1 93 ? 13.729 -0.904 35.041 1.00 48.43 110 GLU A C 1
ATOM 758 O O . GLU A 1 93 ? 14.818 -0.329 35.100 1.00 50.53 110 GLU A O 1
ATOM 764 N N . VAL A 1 94 ? 12.991 -0.971 33.945 1.00 42.01 111 VAL A N 1
ATOM 765 C CA . VAL A 1 94 ? 13.309 -0.267 32.716 1.00 42.09 111 VAL A CA 1
ATOM 766 C C . VAL A 1 94 ? 12.096 0.579 32.366 1.00 43.24 111 VAL A C 1
ATOM 767 O O . VAL A 1 94 ? 10.985 0.051 32.255 1.00 42.42 111 VAL A O 1
ATOM 771 N N . GLU A 1 95 ? 12.294 1.885 32.219 1.00 50.04 112 GLU A N 1
ATOM 772 C CA . GLU A 1 95 ? 11.234 2.757 31.729 1.00 52.23 112 GLU A CA 1
ATOM 773 C C . GLU A 1 95 ? 11.737 3.659 30.609 1.00 51.83 112 GLU A C 1
ATOM 774 O O . GLU A 1 95 ? 12.781 4.304 30.747 1.00 51.69 112 GLU A O 1
ATOM 780 N N . ASP A 1 96 ? 10.994 3.682 29.499 1.00 53.60 113 ASP A N 1
ATOM 781 C CA . ASP A 1 96 ? 11.173 4.691 28.465 1.00 54.08 113 ASP A CA 1
ATOM 782 C C . ASP A 1 96 ? 10.812 6.076 28.995 1.00 55.47 113 ASP A C 1
ATOM 783 O O . ASP A 1 96 ? 9.949 6.231 29.863 1.00 56.70 113 ASP A O 1
ATOM 788 N N . ALA A 1 97 ? 11.448 7.098 28.428 1.00 53.58 114 ALA A N 1
ATOM 789 C CA . ALA A 1 97 ? 10.916 8.447 28.564 1.00 53.74 114 ALA A CA 1
ATOM 790 C C . ALA A 1 97 ? 9.462 8.470 28.111 1.00 56.07 114 ALA A C 1
ATOM 791 O O . ALA A 1 97 ? 9.035 7.653 27.287 1.00 55.28 114 ALA A O 1
ATOM 793 N N . LYS A 1 98 ? 8.701 9.414 28.667 1.00 56.80 115 LYS A N 1
ATOM 794 C CA . LYS A 1 98 ? 7.289 9.549 28.331 1.00 58.92 115 LYS A CA 1
ATOM 795 C C . LYS A 1 98 ? 7.073 9.569 26.821 1.00 59.42 115 LYS A C 1
ATOM 796 O O . LYS A 1 98 ? 6.148 8.927 26.311 1.00 57.18 115 LYS A O 1
ATOM 802 N N . ASP A 1 99 ? 7.936 10.269 26.086 1.00 68.07 116 ASP A N 1
ATOM 803 C CA . ASP A 1 99 ? 7.805 10.386 24.643 1.00 69.24 116 ASP A CA 1
ATOM 804 C C . ASP A 1 99 ? 8.564 9.307 23.882 1.00 68.03 116 ASP A C 1
ATOM 805 O O . ASP A 1 99 ? 8.572 9.343 22.649 1.00 68.27 116 ASP A O 1
ATOM 810 N N . VAL A 1 100 ? 9.208 8.367 24.583 1.00 53.61 117 VAL A N 1
ATOM 811 C CA . VAL A 1 100 ? 9.922 7.236 23.990 1.00 52.92 117 VAL A CA 1
ATOM 812 C C . VAL A 1 100 ? 11.216 7.687 23.321 1.00 55.40 117 VAL A C 1
ATOM 813 O O . VAL A 1 100 ? 12.309 7.294 23.747 1.00 55.66 117 VAL A O 1
ATOM 817 N N . LYS A 1 101 ? 11.100 8.521 22.278 1.00 67.25 118 LYS A N 1
ATOM 818 C CA . LYS A 1 101 ? 12.234 8.801 21.395 1.00 68.84 118 LYS A CA 1
ATOM 819 C C . LYS A 1 101 ? 13.438 9.375 22.137 1.00 69.31 118 LYS A C 1
ATOM 820 O O . LYS A 1 101 ? 14.579 9.186 21.698 1.00 69.23 118 LYS A O 1
ATOM 826 N N . SER A 1 102 ? 13.221 10.064 23.253 1.00 56.66 119 SER A N 1
ATOM 827 C CA . SER A 1 102 ? 14.295 10.788 23.914 1.00 58.75 119 SER A CA 1
ATOM 828 C C . SER A 1 102 ? 14.991 9.984 25.022 1.00 60.43 119 SER A C 1
ATOM 829 O O . SER A 1 102 ? 15.734 10.572 25.819 1.00 59.25 119 SER A O 1
ATOM 832 N N . GLY A 1 103 ? 14.766 8.670 25.107 1.00 69.93 120 GLY A N 1
ATOM 833 C CA . GLY A 1 103 ? 15.587 7.822 25.950 1.00 64.91 120 GLY A CA 1
ATOM 834 C C . GLY A 1 103 ? 14.788 6.971 26.918 1.00 61.73 120 GLY A C 1
ATOM 835 O O . GLY A 1 103 ? 13.576 6.771 26.777 1.00 61.53 120 GLY A O 1
ATOM 836 N N . TYR A 1 104 ? 15.505 6.458 27.922 1.00 61.55 121 TYR A N 1
ATOM 837 C CA . TYR A 1 104 ? 15.009 5.474 28.879 1.00 55.43 121 TYR A CA 1
ATOM 838 C C . TYR A 1 104 ? 16.036 5.322 29.996 1.00 56.92 121 TYR A C 1
ATOM 839 O O . TYR A 1 104 ? 17.171 5.785 29.888 1.00 58.87 121 TYR A O 1
ATOM 848 N N . SER A 1 105 ? 15.637 4.648 31.068 1.00 53.23 122 SER A N 1
ATOM 849 C CA . SER A 1 105 ? 16.548 4.437 32.185 1.00 51.09 122 SER A CA 1
ATOM 850 C C . SER A 1 105 ? 16.422 3.010 32.690 1.00 49.20 122 SER A C 1
ATOM 851 O O . SER A 1 105 ? 15.402 2.346 32.504 1.00 48.68 122 SER A O 1
ATOM 854 N N . ILE A 1 106 ? 17.509 2.534 33.287 1.00 45.52 123 ILE A N 1
ATOM 855 C CA . ILE A 1 106 ? 17.607 1.200 33.866 1.00 44.61 123 ILE A CA 1
ATOM 856 C C . ILE A 1 106 ? 17.947 1.367 35.334 1.00 47.64 123 ILE A C 1
ATOM 857 O O . ILE A 1 106 ? 18.884 2.095 35.674 1.00 47.15 123 ILE A O 1
ATOM 862 N N . THR A 1 107 ? 17.185 0.704 36.200 1.00 50.22 124 THR A N 1
ATOM 863 C CA . THR A 1 107 ? 17.342 0.866 37.634 1.00 50.48 124 THR A CA 1
ATOM 864 C C . THR A 1 107 ? 17.441 -0.495 38.302 1.00 50.37 124 THR A C 1
ATOM 865 O O . THR A 1 107 ? 16.592 -1.364 38.081 1.00 49.12 124 THR A O 1
ATOM 869 N N . PHE A 1 108 ? 18.471 -0.662 39.132 1.00 54.29 125 PHE A N 1
ATOM 870 C CA . PHE A 1 108 ? 18.641 -1.839 39.974 1.00 52.08 125 PHE A CA 1
ATOM 871 C C . PHE A 1 108 ? 18.216 -1.471 41.391 1.00 53.62 125 PHE A C 1
ATOM 872 O O . PHE A 1 108 ? 18.851 -0.625 42.027 1.00 57.05 125 PHE A O 1
ATOM 880 N N . HIS A 1 109 ? 17.156 -2.105 41.889 1.00 47.78 126 HIS A N 1
ATOM 881 C CA . HIS A 1 109 ? 16.650 -1.826 43.231 1.00 48.25 126 HIS A CA 1
ATOM 882 C C . HIS A 1 109 ? 17.272 -2.784 44.242 1.00 50.39 126 HIS A C 1
ATOM 883 O O . HIS A 1 109 ? 17.221 -4.009 44.071 1.00 50.64 126 HIS A O 1
ATOM 890 N N . PHE A 1 110 ? 17.845 -2.213 45.305 1.00 54.25 127 PHE A N 1
ATOM 891 C CA . PHE A 1 110 ? 18.616 -2.950 46.294 1.00 56.68 127 PHE A CA 1
ATOM 892 C C . PHE A 1 110 ? 17.995 -2.801 47.669 1.00 58.22 127 PHE A C 1
ATOM 893 O O . PHE A 1 110 ? 17.644 -1.692 48.096 1.00 59.40 127 PHE A O 1
ATOM 901 N N . THR A 1 111 ? 17.871 -3.927 48.362 1.00 61.39 128 THR A N 1
ATOM 902 C CA . THR A 1 111 ? 17.430 -3.927 49.744 1.00 62.65 128 THR A CA 1
ATOM 903 C C . THR A 1 111 ? 18.593 -3.469 50.609 1.00 65.28 128 THR A C 1
ATOM 904 O O . THR A 1 111 ? 19.725 -3.359 50.137 1.00 65.98 128 THR A O 1
ATOM 908 N N . SER A 1 112 ? 18.311 -3.200 51.876 1.00 60.51 129 SER A N 1
ATOM 909 C CA . SER A 1 112 ? 19.334 -2.717 52.808 1.00 65.86 129 SER A CA 1
ATOM 910 C C . SER A 1 112 ? 20.476 -3.725 52.893 1.00 65.78 129 SER A C 1
ATOM 911 O O . SER A 1 112 ? 20.241 -4.929 53.027 1.00 62.49 129 SER A O 1
ATOM 914 N N . ASN A 1 113 ? 21.709 -3.233 52.799 1.00 60.42 130 ASN A N 1
ATOM 915 C CA . ASN A 1 113 ? 22.857 -4.086 52.528 1.00 61.40 130 ASN A CA 1
ATOM 916 C C . ASN A 1 113 ? 24.105 -3.400 53.052 1.00 65.22 130 ASN A C 1
ATOM 917 O O . ASN A 1 113 ? 24.097 -2.187 53.282 1.00 66.49 130 ASN A O 1
ATOM 922 N N . PRO A 1 114 ? 25.199 -4.147 53.251 1.00 67.40 131 PRO A N 1
ATOM 923 C CA . PRO A 1 114 ? 26.415 -3.540 53.803 1.00 71.50 131 PRO A CA 1
ATOM 924 C C . PRO A 1 114 ? 27.362 -2.968 52.756 1.00 71.87 131 PRO A C 1
ATOM 925 O O . PRO A 1 114 ? 28.364 -2.344 53.130 1.00 75.39 131 PRO A O 1
ATOM 929 N N . PHE A 1 115 ? 27.083 -3.141 51.465 1.00 76.42 132 PHE A N 1
ATOM 930 C CA . PHE A 1 115 ? 28.020 -2.649 50.462 1.00 77.23 132 PHE A CA 1
ATOM 931 C C . PHE A 1 115 ? 27.844 -1.153 50.211 1.00 77.42 132 PHE A C 1
ATOM 932 O O . PHE A 1 115 ? 28.822 -0.396 50.261 1.00 82.51 132 PHE A O 1
ATOM 940 N N . PHE A 1 116 ? 26.613 -0.695 49.992 1.00 66.88 133 PHE A N 1
ATOM 941 C CA . PHE A 1 116 ? 26.384 0.718 49.719 1.00 67.19 133 PHE A CA 1
ATOM 942 C C . PHE A 1 116 ? 25.025 1.146 50.262 1.00 65.63 133 PHE A C 1
ATOM 943 O O . PHE A 1 116 ? 24.144 0.321 50.530 1.00 65.21 133 PHE A O 1
ATOM 951 N N . GLU A 1 117 ? 24.860 2.470 50.382 1.00 71.58 134 GLU A N 1
ATOM 952 C CA . GLU A 1 117 ? 23.682 3.095 50.976 1.00 72.27 134 GLU A CA 1
ATOM 953 C C . GLU A 1 117 ? 22.483 3.181 50.033 1.00 68.40 134 GLU A C 1
ATOM 954 O O . GLU A 1 117 ? 21.338 3.144 50.501 1.00 66.76 134 GLU A O 1
ATOM 960 N N . ASP A 1 118 ? 22.715 3.301 48.726 1.00 69.48 135 ASP A N 1
ATOM 961 C CA . ASP A 1 118 ? 21.629 3.490 47.768 1.00 69.12 135 ASP A CA 1
ATOM 962 C C . ASP A 1 118 ? 20.647 2.324 47.793 1.00 62.19 135 ASP A C 1
ATOM 963 O O . ASP A 1 118 ? 21.041 1.157 47.853 1.00 60.99 135 ASP A O 1
ATOM 968 N N . ALA A 1 119 ? 19.355 2.656 47.766 1.00 53.73 136 ALA A N 1
ATOM 969 C CA . ALA A 1 119 ? 18.291 1.697 47.503 1.00 51.92 136 ALA A CA 1
ATOM 970 C C . ALA A 1 119 ? 18.186 1.368 46.022 1.00 51.86 136 ALA A C 1
ATOM 971 O O . ALA A 1 119 ? 17.595 0.341 45.655 1.00 50.23 136 ALA A O 1
ATOM 973 N N . LYS A 1 120 ? 18.749 2.209 45.163 1.00 56.07 137 LYS A N 1
ATOM 974 C CA . LYS A 1 120 ? 18.632 1.962 43.739 1.00 55.34 137 LYS A CA 1
ATOM 975 C C . LYS A 1 120 ? 19.777 2.632 43.005 1.00 55.16 137 LYS A C 1
ATOM 976 O O . LYS A 1 120 ? 20.172 3.751 43.334 1.00 57.28 137 LYS A O 1
ATOM 982 N N . LEU A 1 121 ? 20.312 1.916 42.029 1.00 48.55 138 LEU A N 1
ATOM 983 C CA . LEU A 1 121 ? 21.336 2.417 41.127 1.00 50.19 138 LEU A CA 1
ATOM 984 C C . LEU A 1 121 ? 20.707 2.556 39.751 1.00 48.72 138 LEU A C 1
ATOM 985 O O . LEU A 1 121 ? 20.143 1.598 39.215 1.00 46.63 138 LEU A O 1
ATOM 990 N N . THR A 1 122 ? 20.780 3.747 39.196 1.00 53.75 139 THR A N 1
ATOM 991 C CA . THR A 1 122 ? 20.122 4.064 37.943 1.00 53.17 139 THR A CA 1
ATOM 992 C C . THR A 1 122 ? 21.153 4.517 36.926 1.00 55.83 139 THR A C 1
ATOM 993 O O . THR A 1 122 ? 22.048 5.310 37.237 1.00 57.87 139 THR A O 1
ATOM 997 N N . LYS A 1 123 ? 21.035 3.983 35.718 1.00 52.40 140 LYS A N 1
ATOM 998 C CA . LYS A 1 123 ? 21.772 4.456 34.558 1.00 52.60 140 LYS A CA 1
ATOM 999 C C . LYS A 1 123 ? 20.748 4.966 33.550 1.00 52.59 140 LYS A C 1
ATOM 1000 O O . LYS A 1 123 ? 19.833 4.230 33.171 1.00 51.04 140 LYS A O 1
ATOM 1006 N N . THR A 1 124 ? 20.887 6.224 33.139 1.00 57.80 141 THR A N 1
ATOM 1007 C CA . THR A 1 124 ? 19.936 6.880 32.248 1.00 57.49 141 THR A CA 1
ATOM 1008 C C . THR A 1 124 ? 20.570 7.155 30.889 1.00 60.17 141 THR A C 1
ATOM 1009 O O . THR A 1 124 ? 21.755 7.488 30.800 1.00 63.82 141 THR A O 1
ATOM 1013 N N . PHE A 1 125 ? 19.776 7.015 29.833 1.00 57.91 142 PHE A N 1
ATOM 1014 C CA . PHE A 1 125 ? 20.209 7.289 28.465 1.00 59.91 142 PHE A CA 1
ATOM 1015 C C . PHE A 1 125 ? 19.311 8.375 27.894 1.00 62.01 142 PHE A C 1
ATOM 1016 O O . PHE A 1 125 ? 18.107 8.159 27.704 1.00 58.55 142 PHE A O 1
ATOM 1024 N N . THR A 1 126 ? 19.894 9.545 27.652 1.00 64.69 143 THR A N 1
ATOM 1025 C CA . THR A 1 126 ? 19.207 10.635 26.983 1.00 66.11 143 THR A CA 1
ATOM 1026 C C . THR A 1 126 ? 19.755 10.781 25.572 1.00 72.05 143 THR A C 1
ATOM 1027 O O . THR A 1 126 ? 20.967 10.723 25.351 1.00 71.86 143 THR A O 1
ATOM 1031 N N . PHE A 1 127 ? 18.869 11.029 24.613 1.00 83.67 144 PHE A N 1
ATOM 1032 C CA . PHE A 1 127 ? 19.306 11.264 23.240 1.00 89.42 144 PHE A CA 1
ATOM 1033 C C . PHE A 1 127 ? 18.211 11.838 22.344 1.00 92.30 144 PHE A C 1
ATOM 1034 O O . PHE A 1 127 ? 17.275 11.132 21.969 1.00 94.72 144 PHE A O 1
ATOM 1042 N N . LEU A 1 128 ? 18.336 13.116 21.993 1.00 105.70 145 LEU A N 1
ATOM 1043 C CA . LEU A 1 128 ? 17.417 13.726 21.029 1.00 110.40 145 LEU A CA 1
ATOM 1044 C C . LEU A 1 128 ? 18.062 14.976 20.438 1.00 112.64 145 LEU A C 1
ATOM 1045 O O . LEU A 1 128 ? 19.180 14.911 19.930 1.00 111.16 145 LEU A O 1
ATOM 1050 N N . GLU A 1 130 ? 20.068 15.118 15.837 1.00 119.57 147 GLU A N 1
ATOM 1051 C CA . GLU A 1 130 ? 21.422 14.607 15.636 1.00 124.71 147 GLU A CA 1
ATOM 1052 C C . GLU A 1 130 ? 21.642 13.337 16.465 1.00 119.70 147 GLU A C 1
ATOM 1053 O O . GLU A 1 130 ? 21.373 13.303 17.672 1.00 118.33 147 GLU A O 1
ATOM 1059 N N . GLY A 1 131 ? 22.112 12.290 15.788 1.00 127.44 148 GLY A N 1
ATOM 1060 C CA . GLY A 1 131 ? 22.396 11.017 16.420 1.00 124.13 148 GLY A CA 1
ATOM 1061 C C . GLY A 1 131 ? 23.540 11.112 17.408 1.00 126.88 148 GLY A C 1
ATOM 1062 O O . GLY A 1 131 ? 24.711 11.216 17.024 1.00 132.36 148 GLY A O 1
ATOM 1063 N N . THR A 1 132 ? 23.192 11.095 18.689 1.00 113.58 149 THR A N 1
ATOM 1064 C CA . THR A 1 132 ? 24.131 11.161 19.800 1.00 111.79 149 THR A CA 1
ATOM 1065 C C . THR A 1 132 ? 23.348 10.729 21.031 1.00 104.56 149 THR A C 1
ATOM 1066 O O . THR A 1 132 ? 22.125 10.599 20.982 1.00 100.70 149 THR A O 1
ATOM 1070 N N . THR A 1 133 ? 24.055 10.497 22.131 1.00 117.67 150 THR A N 1
ATOM 1071 C CA . THR A 1 133 ? 23.415 10.057 23.364 1.00 114.25 150 THR A CA 1
ATOM 1072 C C . THR A 1 133 ? 24.293 10.329 24.578 1.00 113.22 150 THR A C 1
ATOM 1073 O O . THR A 1 133 ? 25.509 10.138 24.535 1.00 113.88 150 THR A O 1
ATOM 1077 N N . LYS A 1 134 ? 23.668 10.776 25.662 1.00 85.00 151 LYS A N 1
ATOM 1078 C CA . LYS A 1 134 ? 24.385 11.062 26.896 1.00 83.02 151 LYS A CA 1
ATOM 1079 C C . LYS A 1 134 ? 23.899 10.152 28.017 1.00 80.04 151 LYS A C 1
ATOM 1080 O O . LYS A 1 134 ? 22.697 9.890 28.164 1.00 72.41 151 LYS A O 1
ATOM 1086 N N . ILE A 1 135 ? 24.853 9.698 28.816 1.00 73.88 152 ILE A N 1
ATOM 1087 C CA . ILE A 1 135 ? 24.630 8.710 29.854 1.00 69.48 152 ILE A CA 1
ATOM 1088 C C . ILE A 1 135 ? 24.863 9.355 31.211 1.00 70.56 152 ILE A C 1
ATOM 1089 O O . ILE A 1 135 ? 25.778 10.167 31.372 1.00 75.28 152 ILE A O 1
ATOM 1094 N N . THR A 1 136 ? 24.019 9.011 32.181 1.00 74.74 153 THR A N 1
ATOM 1095 C CA . THR A 1 136 ? 24.221 9.400 33.570 1.00 75.88 153 THR A CA 1
ATOM 1096 C C . THR A 1 136 ? 23.987 8.186 34.452 1.00 72.84 153 THR A C 1
ATOM 1097 O O . THR A 1 136 ? 23.188 7.310 34.117 1.00 71.71 153 THR A O 1
ATOM 1101 N N . ALA A 1 137 ? 24.679 8.141 35.587 1.00 62.80 154 ALA A N 1
ATOM 1102 C CA . ALA A 1 137 ? 24.518 7.039 36.520 1.00 60.73 154 ALA A CA 1
ATOM 1103 C C . ALA A 1 137 ? 24.594 7.533 37.957 1.00 61.70 154 ALA A C 1
ATOM 1104 O O . ALA A 1 137 ? 25.270 8.521 38.266 1.00 64.63 154 ALA A O 1
ATOM 1106 N N . THR A 1 138 ? 23.889 6.828 38.831 1.00 61.74 155 THR A N 1
ATOM 1107 C CA . THR A 1 138 ? 23.985 7.064 40.260 1.00 66.24 155 THR A CA 1
ATOM 1108 C C . THR A 1 138 ? 25.425 6.862 40.735 1.00 68.07 155 THR A C 1
ATOM 1109 O O . THR A 1 138 ? 25.968 5.755 40.583 1.00 67.41 155 THR A O 1
ATOM 1113 N N . PRO A 1 139 ? 26.067 7.879 41.310 1.00 77.47 156 PRO A N 1
ATOM 1114 C CA . PRO A 1 139 ? 27.388 7.666 41.924 1.00 78.41 156 PRO A CA 1
ATOM 1115 C C . PRO A 1 139 ? 27.220 6.868 43.208 1.00 74.83 156 PRO A C 1
ATOM 1116 O O . PRO A 1 139 ? 26.544 7.310 44.141 1.00 77.43 156 PRO A O 1
ATOM 1120 N N . ILE A 1 140 ? 27.819 5.678 43.241 1.00 76.55 157 ILE A N 1
ATOM 1121 C CA . ILE A 1 140 ? 27.523 4.718 44.302 1.00 77.35 157 ILE A CA 1
ATOM 1122 C C . ILE A 1 140 ? 28.029 5.254 45.638 1.00 80.74 157 ILE A C 1
ATOM 1123 O O . ILE A 1 140 ? 29.195 5.645 45.774 1.00 80.10 157 ILE A O 1
ATOM 1128 N N . LYS A 1 141 ? 27.138 5.288 46.629 1.00 85.55 158 LYS A N 1
ATOM 1129 C CA . LYS A 1 141 ? 27.480 5.724 47.983 1.00 87.57 158 LYS A CA 1
ATOM 1130 C C . LYS A 1 141 ? 28.007 4.525 48.773 1.00 84.53 158 LYS A C 1
ATOM 1131 O O . LYS A 1 141 ? 27.351 3.978 49.663 1.00 85.19 158 LYS A O 1
ATOM 1137 N N . TRP A 1 142 ? 29.227 4.120 48.426 1.00 75.51 159 TRP A N 1
ATOM 1138 C CA . TRP A 1 142 ? 29.860 2.979 49.078 1.00 76.72 159 TRP A CA 1
ATOM 1139 C C . TRP A 1 142 ? 29.961 3.184 50.585 1.00 79.63 159 TRP A C 1
ATOM 1140 O O . TRP A 1 142 ? 30.181 4.296 51.071 1.00 82.35 159 TRP A O 1
ATOM 1151 N N . LYS A 1 143 ? 29.804 2.091 51.326 1.00 80.89 160 LYS A N 1
ATOM 1152 C CA . LYS A 1 143 ? 29.960 2.135 52.771 1.00 85.32 160 LYS A CA 1
ATOM 1153 C C . LYS A 1 143 ? 31.427 1.945 53.142 1.00 89.52 160 LYS A C 1
ATOM 1154 O O . LYS A 1 143 ? 32.245 1.487 52.337 1.00 88.03 160 LYS A O 1
ATOM 1160 N N . GLU A 1 144 ? 31.742 2.291 54.394 1.00 109.95 161 GLU A N 1
ATOM 1161 C CA . GLU A 1 144 ? 33.129 2.499 54.801 1.00 115.54 161 GLU A CA 1
ATOM 1162 C C . GLU A 1 144 ? 33.980 1.247 54.616 1.00 115.40 161 GLU A C 1
ATOM 1163 O O . GLU A 1 144 ? 35.073 1.310 54.040 1.00 117.19 161 GLU A O 1
ATOM 1169 N N . GLY A 1 145 ? 33.515 0.107 55.112 1.00 109.99 162 GLY A N 1
ATOM 1170 C CA . GLY A 1 145 ? 34.283 -1.120 54.992 1.00 115.96 162 GLY A CA 1
ATOM 1171 C C . GLY A 1 145 ? 34.491 -1.571 53.555 1.00 112.73 162 GLY A C 1
ATOM 1172 O O . GLY A 1 145 ? 35.375 -1.078 52.844 1.00 110.19 162 GLY A O 1
ATOM 1173 N N . SER A 1 168 ? 34.756 -5.360 38.165 1.00 80.66 185 SER A N 1
ATOM 1174 C CA . SER A 1 168 ? 33.407 -5.418 38.725 1.00 80.38 185 SER A CA 1
ATOM 1175 C C . SER A 1 168 ? 32.370 -5.010 37.679 1.00 76.26 185 SER A C 1
ATOM 1176 O O . SER A 1 168 ? 32.573 -4.060 36.918 1.00 74.77 185 SER A O 1
ATOM 1179 N N . PHE A 1 169 ? 31.256 -5.743 37.635 1.00 75.95 186 PHE A N 1
ATOM 1180 C CA . PHE A 1 169 ? 30.136 -5.301 36.813 1.00 75.43 186 PHE A CA 1
ATOM 1181 C C . PHE A 1 169 ? 29.625 -3.933 37.250 1.00 74.78 186 PHE A C 1
ATOM 1182 O O . PHE A 1 169 ? 28.986 -3.230 36.460 1.00 72.72 186 PHE A O 1
ATOM 1190 N N . PHE A 1 170 ? 29.886 -3.532 38.498 1.00 81.50 187 PHE A N 1
ATOM 1191 C CA . PHE A 1 170 ? 29.372 -2.243 38.941 1.00 83.00 187 PHE A CA 1
ATOM 1192 C C . PHE A 1 170 ? 30.115 -1.068 38.317 1.00 84.41 187 PHE A C 1
ATOM 1193 O O . PHE A 1 170 ? 29.711 0.080 38.526 1.00 83.86 187 PHE A O 1
ATOM 1201 N N . THR A 1 171 ? 31.172 -1.324 37.543 1.00 70.64 188 THR A N 1
ATOM 1202 C CA . THR A 1 171 ? 31.763 -0.260 36.736 1.00 73.36 188 THR A CA 1
ATOM 1203 C C . THR A 1 171 ? 30.790 0.257 35.675 1.00 72.71 188 THR A C 1
ATOM 1204 O O . THR A 1 171 ? 30.969 1.371 35.176 1.00 73.23 188 THR A O 1
ATOM 1208 N N . TRP A 1 172 ? 29.752 -0.517 35.345 1.00 72.23 189 TRP A N 1
ATOM 1209 C CA . TRP A 1 172 ? 28.761 -0.099 34.353 1.00 69.31 189 TRP A CA 1
ATOM 1210 C C . TRP A 1 172 ? 28.098 1.227 34.711 1.00 67.42 189 TRP A C 1
ATOM 1211 O O . TRP A 1 172 ? 27.639 1.938 33.814 1.00 64.85 189 TRP A O 1
ATOM 1222 N N . PHE A 1 173 ? 28.082 1.600 35.990 1.00 64.42 190 PHE A N 1
ATOM 1223 C CA . PHE A 1 173 ? 27.419 2.827 36.439 1.00 66.82 190 PHE A CA 1
ATOM 1224 C C . PHE A 1 173 ? 28.365 4.033 36.342 1.00 72.21 190 PHE A C 1
ATOM 1225 O O . PHE A 1 173 ? 28.744 4.652 37.338 1.00 75.39 190 PHE A O 1
ATOM 1233 N N . THR A 1 174 ? 28.717 4.386 35.095 1.00 100.00 191 THR A N 1
ATOM 1234 C CA . THR A 1 174 ? 29.517 5.598 34.794 1.00 100.91 191 THR A CA 1
ATOM 1235 C C . THR A 1 174 ? 28.690 6.624 34.005 1.00 101.30 191 THR A C 1
ATOM 1236 O O . THR A 1 174 ? 29.074 7.800 33.881 1.00 105.11 191 THR A O 1
ATOM 1240 N N . HIS A 1 187 ? 26.188 2.202 21.702 1.00 94.36 204 HIS A N 1
ATOM 1241 C CA . HIS A 1 187 ? 27.418 1.523 22.085 1.00 93.49 204 HIS A CA 1
ATOM 1242 C C . HIS A 1 187 ? 27.357 0.861 23.470 1.00 90.46 204 HIS A C 1
ATOM 1243 O O . HIS A 1 187 ? 28.369 0.357 23.948 1.00 95.66 204 HIS A O 1
ATOM 1250 N N . ASP A 1 188 ? 26.198 0.851 24.125 1.00 75.06 205 ASP A N 1
ATOM 1251 C CA . ASP A 1 188 ? 26.066 0.174 25.417 1.00 70.53 205 ASP A CA 1
ATOM 1252 C C . ASP A 1 188 ? 25.310 -1.121 25.168 1.00 69.96 205 ASP A C 1
ATOM 1253 O O . ASP A 1 188 ? 24.076 -1.141 25.142 1.00 67.91 205 ASP A O 1
ATOM 1258 N N . GLU A 1 189 ? 26.059 -2.211 25.000 1.00 78.10 206 GLU A N 1
ATOM 1259 C CA . GLU A 1 189 ? 25.435 -3.486 24.670 1.00 80.00 206 GLU A CA 1
ATOM 1260 C C . GLU A 1 189 ? 24.793 -4.145 25.887 1.00 76.52 206 GLU A C 1
ATOM 1261 O O . GLU A 1 189 ? 23.801 -4.871 25.743 1.00 72.42 206 GLU A O 1
ATOM 1267 N N . VAL A 1 190 ? 25.330 -3.909 27.084 1.00 72.68 207 VAL A N 1
ATOM 1268 C CA . VAL A 1 190 ? 24.696 -4.447 28.287 1.00 69.54 207 VAL A CA 1
ATOM 1269 C C . VAL A 1 190 ? 23.334 -3.799 28.505 1.00 65.50 207 VAL A C 1
ATOM 1270 O O . VAL A 1 190 ? 22.376 -4.457 28.927 1.00 62.24 207 VAL A O 1
ATOM 1274 N N . ALA A 1 191 ? 23.219 -2.506 28.207 1.00 58.34 208 ALA A N 1
ATOM 1275 C CA . ALA A 1 191 ? 21.924 -1.845 28.315 1.00 55.53 208 ALA A CA 1
ATOM 1276 C C . ALA A 1 191 ? 20.902 -2.471 27.374 1.00 55.76 208 ALA A C 1
ATOM 1277 O O . ALA A 1 191 ? 19.769 -2.748 27.777 1.00 52.10 208 ALA A O 1
ATOM 1279 N N . ASP A 1 192 ? 21.286 -2.715 26.119 1.00 63.66 209 ASP A N 1
ATOM 1280 C CA . ASP A 1 192 ? 20.319 -3.208 25.141 1.00 63.22 209 ASP A CA 1
ATOM 1281 C C . ASP A 1 192 ? 19.896 -4.639 25.445 1.00 61.02 209 ASP A C 1
ATOM 1282 O O . ASP A 1 192 ? 18.723 -4.994 25.281 1.00 58.21 209 ASP A O 1
ATOM 1287 N N . ILE A 1 193 ? 20.834 -5.475 25.885 1.00 65.21 210 ILE A N 1
ATOM 1288 C CA . ILE A 1 193 ? 20.480 -6.830 26.300 1.00 65.81 210 ILE A CA 1
ATOM 1289 C C . ILE A 1 193 ? 19.493 -6.784 27.459 1.00 62.75 210 ILE A C 1
ATOM 1290 O O . ILE A 1 193 ? 18.455 -7.456 27.443 1.00 59.81 210 ILE A O 1
ATOM 1295 N N . ILE A 1 194 ? 19.806 -5.998 28.489 1.00 59.25 211 ILE A N 1
ATOM 1296 C CA . ILE A 1 194 ? 18.882 -5.865 29.610 1.00 57.21 211 ILE A CA 1
ATOM 1297 C C . ILE A 1 194 ? 17.525 -5.389 29.115 1.00 53.42 211 ILE A C 1
ATOM 1298 O O . ILE A 1 194 ? 16.487 -5.972 29.446 1.00 50.98 211 ILE A O 1
ATOM 1303 N N . LYS A 1 195 ? 17.522 -4.355 28.268 1.00 60.33 212 LYS A N 1
ATOM 1304 C CA . LYS A 1 195 ? 16.275 -3.707 27.880 1.00 60.27 212 LYS A CA 1
ATOM 1305 C C . LYS A 1 195 ? 15.438 -4.585 26.961 1.00 61.54 212 LYS A C 1
ATOM 1306 O O . LYS A 1 195 ? 14.211 -4.645 27.103 1.00 62.03 212 LYS A O 1
ATOM 1312 N N . GLU A 1 196 ? 16.073 -5.256 26.001 1.00 71.58 213 GLU A N 1
ATOM 1313 C CA . GLU A 1 196 ? 15.337 -6.002 24.991 1.00 72.60 213 GLU A CA 1
ATOM 1314 C C . GLU A 1 196 ? 15.173 -7.483 25.307 1.00 71.49 213 GLU A C 1
ATOM 1315 O O . GLU A 1 196 ? 14.235 -8.100 24.795 1.00 68.63 213 GLU A O 1
ATOM 1321 N N . ASP A 1 197 ? 16.045 -8.066 26.131 1.00 60.69 214 ASP A N 1
ATOM 1322 C CA . ASP A 1 197 ? 15.990 -9.488 26.453 1.00 62.26 214 ASP A CA 1
ATOM 1323 C C . ASP A 1 197 ? 15.513 -9.715 27.889 1.00 60.68 214 ASP A C 1
ATOM 1324 O O . ASP A 1 197 ? 14.392 -10.170 28.104 1.00 57.11 214 ASP A O 1
ATOM 1329 N N . LEU A 1 198 ? 16.370 -9.423 28.865 1.00 47.82 215 LEU A N 1
ATOM 1330 C CA . LEU A 1 198 ? 16.100 -9.748 30.255 1.00 46.22 215 LEU A CA 1
ATOM 1331 C C . LEU A 1 198 ? 14.851 -9.044 30.774 1.00 44.57 215 LEU A C 1
ATOM 1332 O O . LEU A 1 198 ? 14.043 -9.647 31.491 1.00 42.43 215 LEU A O 1
ATOM 1337 N N . TRP A 1 199 ? 14.695 -7.757 30.463 1.00 40.76 216 TRP A N 1
ATOM 1338 C CA . TRP A 1 199 ? 13.561 -7.014 31.006 1.00 40.60 216 TRP A CA 1
ATOM 1339 C C . TRP A 1 199 ? 12.269 -7.444 30.338 1.00 39.86 216 TRP A C 1
ATOM 1340 O O . TRP A 1 199 ? 11.194 -7.419 30.947 1.00 38.59 216 TRP A O 1
ATOM 1351 N N . SER A 1 200 ? 12.372 -7.835 29.083 1.00 46.05 217 SER A N 1
ATOM 1352 C CA . SER A 1 200 ? 11.204 -8.189 28.294 1.00 44.84 217 SER A CA 1
ATOM 1353 C C . SER A 1 200 ? 10.596 -9.498 28.780 1.00 41.57 217 SER A C 1
ATOM 1354 O O . SER A 1 200 ? 9.398 -9.572 29.070 1.00 39.81 217 SER A O 1
ATOM 1357 N N . ASN A 1 201 ? 11.413 -10.550 28.864 1.00 36.71 218 ASN A N 1
ATOM 1358 C CA . ASN A 1 201 ? 10.978 -11.815 29.443 1.00 38.32 218 ASN A CA 1
ATOM 1359 C C . ASN A 1 201 ? 12.124 -12.421 30.235 1.00 39.56 218 ASN A C 1
ATOM 1360 O O . ASN A 1 201 ? 12.881 -13.255 29.727 1.00 41.13 218 ASN A O 1
ATOM 1365 N N . PRO A 1 202 ? 12.269 -12.041 31.508 1.00 36.37 219 PRO A N 1
ATOM 1366 C CA . PRO A 1 202 ? 13.295 -12.678 32.341 1.00 35.72 219 PRO A CA 1
ATOM 1367 C C . PRO A 1 202 ? 12.973 -14.118 32.642 1.00 36.19 219 PRO A C 1
ATOM 1368 O O . PRO A 1 202 ? 13.871 -14.869 33.039 1.00 38.12 219 PRO A O 1
ATOM 1372 N N . LEU A 1 203 ? 11.713 -14.519 32.476 1.00 40.41 220 LEU A N 1
ATOM 1373 C CA . LEU A 1 203 ? 11.311 -15.858 32.873 1.00 41.25 220 LEU A CA 1
ATOM 1374 C C . LEU A 1 203 ? 11.937 -16.909 31.974 1.00 43.64 220 LEU A C 1
ATOM 1375 O O . LEU A 1 203 ? 12.248 -18.005 32.452 1.00 45.65 220 LEU A O 1
ATOM 1380 N N . THR A 1 204 ? 12.175 -16.591 30.690 1.00 48.86 221 THR A N 1
ATOM 1381 C CA . THR A 1 204 ? 12.781 -17.594 29.823 1.00 51.42 221 THR A CA 1
ATOM 1382 C C . THR A 1 204 ? 14.248 -17.804 30.150 1.00 52.03 221 THR A C 1
ATOM 1383 O O . THR A 1 204 ? 14.823 -18.814 29.739 1.00 55.02 221 THR A O 1
ATOM 1387 N N . TYR A 1 205 ? 14.868 -16.895 30.887 1.00 46.31 222 TYR A N 1
ATOM 1388 C CA . TYR A 1 205 ? 16.191 -17.217 31.403 1.00 47.15 222 TYR A CA 1
ATOM 1389 C C . TYR A 1 205 ? 16.117 -17.837 32.780 1.00 47.31 222 TYR A C 1
ATOM 1390 O O . TYR A 1 205 ? 16.979 -18.647 33.133 1.00 49.58 222 TYR A O 1
ATOM 1399 N N . PHE A 1 206 ? 15.077 -17.517 33.547 1.00 47.38 223 PHE A N 1
ATOM 1400 C CA . PHE A 1 206 ? 14.931 -18.111 34.867 1.00 45.57 223 PHE A CA 1
ATOM 1401 C C . PHE A 1 206 ? 14.597 -19.596 34.764 1.00 48.19 223 PHE A C 1
ATOM 1402 O O . PHE A 1 206 ? 15.094 -20.393 35.572 1.00 47.75 223 PHE A O 1
ATOM 1410 N N . ASN A 1 207 ? 13.786 -19.977 33.767 1.00 49.96 224 ASN A N 1
ATOM 1411 C CA . ASN A 1 207 ? 13.354 -21.367 33.522 1.00 53.08 224 ASN A CA 1
ATOM 1412 C C . ASN A 1 207 ? 14.382 -22.258 32.806 1.00 54.09 224 ASN A C 1
ATOM 1413 O O . ASN A 1 207 ? 15.507 -21.845 32.556 1.00 57.90 224 ASN A O 1
ATOM 1418 N N . SER B 1 1 ? 8.226 -36.024 40.270 1.00 95.14 18 SER B N 1
ATOM 1419 C CA . SER B 1 1 ? 8.417 -35.439 41.602 1.00 95.72 18 SER B CA 1
ATOM 1420 C C . SER B 1 1 ? 9.221 -34.136 41.558 1.00 91.33 18 SER B C 1
ATOM 1421 O O . SER B 1 1 ? 10.010 -33.855 42.461 1.00 89.71 18 SER B O 1
ATOM 1424 N N . ASN B 1 2 ? 9.009 -33.336 40.513 1.00 69.99 19 ASN B N 1
ATOM 1425 C CA . ASN B 1 2 ? 9.741 -32.076 40.367 1.00 64.93 19 ASN B CA 1
ATOM 1426 C C . ASN B 1 2 ? 9.018 -30.942 41.096 1.00 63.11 19 ASN B C 1
ATOM 1427 O O . ASN B 1 2 ? 9.526 -30.394 42.079 1.00 63.56 19 ASN B O 1
ATOM 1432 N N . LEU B 1 3 ? 7.818 -30.584 40.644 1.00 42.10 20 LEU B N 1
ATOM 1433 C CA . LEU B 1 3 ? 7.087 -29.539 41.344 1.00 39.63 20 LEU B CA 1
ATOM 1434 C C . LEU B 1 3 ? 6.549 -29.996 42.700 1.00 40.18 20 LEU B C 1
ATOM 1435 O O . LEU B 1 3 ? 6.300 -29.144 43.566 1.00 38.16 20 LEU B O 1
ATOM 1440 N N . GLU B 1 4 ? 6.393 -31.307 42.916 1.00 41.76 21 GLU B N 1
ATOM 1441 C CA . GLU B 1 4 ? 5.864 -31.794 44.190 1.00 43.65 21 GLU B CA 1
ATOM 1442 C C . GLU B 1 4 ? 6.764 -31.461 45.374 1.00 43.77 21 GLU B C 1
ATOM 1443 O O . GLU B 1 4 ? 6.275 -31.265 46.494 1.00 42.23 21 GLU B O 1
ATOM 1449 N N . GLN B 1 5 ? 8.069 -31.420 45.169 1.00 50.37 22 GLN B N 1
ATOM 1450 C CA . GLN B 1 5 ? 8.941 -31.127 46.292 1.00 53.68 22 GLN B CA 1
ATOM 1451 C C . GLN B 1 5 ? 9.039 -29.634 46.569 1.00 50.31 22 GLN B C 1
ATOM 1452 O O . GLN B 1 5 ? 9.699 -29.248 47.522 1.00 51.36 22 GLN B O 1
ATOM 1458 N N . ILE B 1 6 ? 8.448 -28.788 45.753 1.00 38.40 23 ILE B N 1
ATOM 1459 C CA . ILE B 1 6 ? 8.729 -27.359 45.800 1.00 36.11 23 ILE B CA 1
ATOM 1460 C C . ILE B 1 6 ? 7.626 -26.653 46.566 1.00 34.12 23 ILE B C 1
ATOM 1461 O O . ILE B 1 6 ? 6.436 -26.967 46.408 1.00 34.94 23 ILE B O 1
ATOM 1466 N N . ASP B 1 7 ? 8.029 -25.709 47.415 1.00 41.83 24 ASP B N 1
ATOM 1467 C CA . ASP B 1 7 ? 7.078 -24.918 48.189 1.00 38.84 24 ASP B CA 1
ATOM 1468 C C . ASP B 1 7 ? 5.955 -24.384 47.302 1.00 40.00 24 ASP B C 1
ATOM 1469 O O . ASP B 1 7 ? 6.204 -23.838 46.225 1.00 39.14 24 ASP B O 1
ATOM 1474 N N . ALA B 1 8 ? 4.717 -24.529 47.781 1.00 31.20 25 ALA B N 1
ATOM 1475 C CA . ALA B 1 8 ? 3.553 -24.217 46.970 1.00 30.91 25 ALA B CA 1
ATOM 1476 C C . ALA B 1 8 ? 3.584 -22.781 46.476 1.00 31.96 25 ALA B C 1
ATOM 1477 O O . ALA B 1 8 ? 3.159 -22.499 45.352 1.00 31.72 25 ALA B O 1
ATOM 1479 N N . GLU B 1 9 ? 4.086 -21.859 47.289 1.00 41.29 26 GLU B N 1
ATOM 1480 C CA . GLU B 1 9 ? 4.020 -20.467 46.883 1.00 40.38 26 GLU B CA 1
ATOM 1481 C C . GLU B 1 9 ? 5.017 -20.158 45.779 1.00 41.80 26 GLU B C 1
ATOM 1482 O O . GLU B 1 9 ? 4.772 -19.253 44.975 1.00 40.01 26 GLU B O 1
ATOM 1488 N N . LEU B 1 10 ? 6.158 -20.862 45.761 1.00 29.13 27 LEU B N 1
ATOM 1489 C CA . LEU B 1 10 ? 7.106 -20.715 44.664 1.00 30.17 27 LEU B CA 1
ATOM 1490 C C . LEU B 1 10 ? 6.512 -21.249 43.374 1.00 30.56 27 LEU B C 1
ATOM 1491 O O . LEU B 1 10 ? 6.606 -20.605 42.327 1.00 29.94 27 LEU B O 1
ATOM 1496 N N . VAL B 1 11 ? 5.880 -22.424 43.448 1.00 27.52 28 VAL B N 1
ATOM 1497 C CA . VAL B 1 11 ? 5.222 -23.022 42.291 1.00 28.06 28 VAL B CA 1
ATOM 1498 C C . VAL B 1 11 ? 4.200 -22.061 41.708 1.00 28.04 28 VAL B C 1
ATOM 1499 O O . VAL B 1 11 ? 4.121 -21.870 40.483 1.00 29.05 28 VAL B O 1
ATOM 1503 N N . LEU B 1 12 ? 3.379 -21.457 42.570 1.00 31.15 29 LEU B N 1
ATOM 1504 C CA . LEU B 1 12 ? 2.313 -20.626 42.041 1.00 30.87 29 LEU B CA 1
ATOM 1505 C C . LEU B 1 12 ? 2.827 -19.288 41.524 1.00 30.18 29 LEU B C 1
ATOM 1506 O O . LEU B 1 12 ? 2.189 -18.702 40.646 1.00 30.90 29 LEU B O 1
ATOM 1511 N N . SER B 1 13 ? 3.968 -18.814 42.025 1.00 32.40 30 SER B N 1
ATOM 1512 C CA . SER B 1 13 ? 4.525 -17.552 41.552 1.00 32.88 30 SER B CA 1
ATOM 1513 C C . SER B 1 13 ? 5.046 -17.679 40.131 1.00 31.58 30 SER B C 1
ATOM 1514 O O . SER B 1 13 ? 4.888 -16.762 39.321 1.00 33.07 30 SER B O 1
ATOM 1517 N N . ILE B 1 14 ? 5.713 -18.792 39.835 1.00 32.21 31 ILE B N 1
ATOM 1518 C CA . ILE B 1 14 ? 6.124 -19.091 38.470 1.00 32.88 31 ILE B CA 1
ATOM 1519 C C . ILE B 1 14 ? 4.909 -19.174 37.550 1.00 33.34 31 ILE B C 1
ATOM 1520 O O . ILE B 1 14 ? 4.904 -18.584 36.463 1.00 33.23 31 ILE B O 1
ATOM 1525 N N . GLU B 1 15 ? 3.856 -19.890 37.963 1.00 33.72 32 GLU B N 1
ATOM 1526 C CA . GLU B 1 15 ? 2.674 -19.955 37.098 1.00 35.48 32 GLU B CA 1
ATOM 1527 C C . GLU B 1 15 ? 2.139 -18.565 36.809 1.00 34.50 32 GLU B C 1
ATOM 1528 O O . GLU B 1 15 ? 1.789 -18.252 35.668 1.00 34.26 32 GLU B O 1
ATOM 1534 N N . LYS B 1 16 ? 2.079 -17.714 37.827 1.00 34.11 33 LYS B N 1
ATOM 1535 C CA . LYS B 1 16 ? 1.558 -16.374 37.606 1.00 33.51 33 LYS B CA 1
ATOM 1536 C C . LYS B 1 16 ? 2.505 -15.552 36.749 1.00 33.17 33 LYS B C 1
ATOM 1537 O O . LYS B 1 16 ? 2.053 -14.758 35.930 1.00 33.58 33 LYS B O 1
ATOM 1543 N N . LEU B 1 17 ? 3.822 -15.724 36.916 1.00 32.32 34 LEU B N 1
ATOM 1544 C CA . LEU B 1 17 ? 4.760 -15.047 36.019 1.00 32.93 34 LEU B CA 1
ATOM 1545 C C . LEU B 1 17 ? 4.554 -15.485 34.582 1.00 33.57 34 LEU B C 1
ATOM 1546 O O . LEU B 1 17 ? 4.572 -14.653 33.663 1.00 33.77 34 LEU B O 1
ATOM 1551 N N . GLN B 1 18 ? 4.361 -16.789 34.364 1.00 37.03 35 GLN B N 1
ATOM 1552 C CA . GLN B 1 18 ? 4.169 -17.276 33.004 1.00 38.91 35 GLN B CA 1
ATOM 1553 C C . GLN B 1 18 ? 2.931 -16.651 32.377 1.00 39.83 35 GLN B C 1
ATOM 1554 O O . GLN B 1 18 ? 2.919 -16.318 31.186 1.00 40.80 35 GLN B O 1
ATOM 1560 N N . GLU B 1 19 ? 1.887 -16.483 33.172 1.00 37.72 36 GLU B N 1
ATOM 1561 C CA . GLU B 1 19 ? 0.651 -15.913 32.675 1.00 40.85 36 GLU B CA 1
ATOM 1562 C C . GLU B 1 19 ? 0.809 -14.428 32.385 1.00 40.14 36 GLU B C 1
ATOM 1563 O O . GLU B 1 19 ? 0.212 -13.901 31.441 1.00 40.82 36 GLU B O 1
ATOM 1569 N N . ILE B 1 20 ? 1.584 -13.730 33.208 1.00 32.63 37 ILE B N 1
ATOM 1570 C CA . ILE B 1 20 ? 1.850 -12.326 32.944 1.00 31.78 37 ILE B CA 1
ATOM 1571 C C . ILE B 1 20 ? 2.659 -12.168 31.664 1.00 31.37 37 ILE B C 1
ATOM 1572 O O . ILE B 1 20 ? 2.392 -11.268 30.862 1.00 31.96 37 ILE B O 1
ATOM 1577 N N . GLN B 1 21 ? 3.649 -13.040 31.447 1.00 31.07 38 GLN B N 1
ATOM 1578 C CA . GLN B 1 21 ? 4.425 -12.977 30.210 1.00 31.54 38 GLN B CA 1
ATOM 1579 C C . GLN B 1 21 ? 3.554 -13.266 28.988 1.00 34.18 38 GLN B C 1
ATOM 1580 O O . GLN B 1 21 ? 3.765 -12.673 27.922 1.00 32.77 38 GLN B O 1
ATOM 1586 N N . ASP B 1 22 ? 2.590 -14.187 29.113 1.00 39.30 39 ASP B N 1
ATOM 1587 C CA . ASP B 1 22 ? 1.634 -14.385 28.030 1.00 41.09 39 ASP B CA 1
ATOM 1588 C C . ASP B 1 22 ? 0.833 -13.112 27.767 1.00 40.92 39 ASP B C 1
ATOM 1589 O O . ASP B 1 22 ? 0.639 -12.731 26.610 1.00 43.16 39 ASP B O 1
ATOM 1594 N N . ASP B 1 23 ? 0.368 -12.433 28.823 1.00 35.92 40 ASP B N 1
ATOM 1595 C CA . ASP B 1 23 ? -0.348 -11.171 28.632 1.00 36.66 40 ASP B CA 1
ATOM 1596 C C . ASP B 1 23 ? 0.526 -10.142 27.926 1.00 38.05 40 ASP B C 1
ATOM 1597 O O . ASP B 1 23 ? 0.054 -9.433 27.032 1.00 37.79 40 ASP B O 1
ATOM 1602 N N . LEU B 1 24 ? 1.798 -10.048 28.325 1.00 30.05 41 LEU B N 1
ATOM 1603 C CA . LEU B 1 24 ? 2.718 -9.112 27.698 1.00 30.82 41 LEU B CA 1
ATOM 1604 C C . LEU B 1 24 ? 2.950 -9.465 26.232 1.00 31.40 41 LEU B C 1
ATOM 1605 O O . LEU B 1 24 ? 3.065 -8.569 25.390 1.00 31.97 41 LEU B O 1
ATOM 1610 N N . GLU B 1 25 ? 3.025 -10.763 25.921 1.00 40.18 42 GLU B N 1
ATOM 1611 C CA . GLU B 1 25 ? 3.169 -11.208 24.542 1.00 42.40 42 GLU B CA 1
ATOM 1612 C C . GLU B 1 25 ? 1.991 -10.739 23.688 1.00 41.45 42 GLU B C 1
ATOM 1613 O O . GLU B 1 25 ? 2.175 -10.203 22.594 1.00 42.67 42 GLU B O 1
ATOM 1619 N N . LYS B 1 26 ? 0.769 -10.906 24.190 1.00 37.29 43 LYS B N 1
ATOM 1620 C CA . LYS B 1 26 ? -0.395 -10.455 23.441 1.00 37.48 43 LYS B CA 1
ATOM 1621 C C . LYS B 1 26 ? -0.387 -8.948 23.286 1.00 39.83 43 LYS B C 1
ATOM 1622 O O . LYS B 1 26 ? -0.779 -8.421 22.241 1.00 40.88 43 LYS B O 1
ATOM 1628 N N . ILE B 1 27 ? 0.064 -8.233 24.313 1.00 30.64 44 ILE B N 1
ATOM 1629 C CA . ILE B 1 27 ? 0.102 -6.785 24.212 1.00 30.79 44 ILE B CA 1
ATOM 1630 C C . ILE B 1 27 ? 1.093 -6.365 23.141 1.00 29.87 44 ILE B C 1
ATOM 1631 O O . ILE B 1 27 ? 0.791 -5.514 22.303 1.00 30.58 44 ILE B O 1
ATOM 1636 N N . ASN B 1 28 ? 2.281 -6.967 23.148 1.00 37.67 45 ASN B N 1
ATOM 1637 C CA . ASN B 1 28 ? 3.287 -6.626 22.153 1.00 39.11 45 ASN B CA 1
ATOM 1638 C C . ASN B 1 28 ? 2.783 -6.883 20.736 1.00 40.39 45 ASN B C 1
ATOM 1639 O O . ASN B 1 28 ? 3.103 -6.126 19.809 1.00 42.13 45 ASN B O 1
ATOM 1644 N N . GLU B 1 29 ? 1.965 -7.926 20.562 1.00 45.81 46 GLU B N 1
ATOM 1645 C CA . GLU B 1 29 ? 1.431 -8.252 19.250 1.00 47.63 46 GLU B CA 1
ATOM 1646 C C . GLU B 1 29 ? 0.353 -7.265 18.821 1.00 48.92 46 GLU B C 1
ATOM 1647 O O . GLU B 1 29 ? 0.243 -6.944 17.629 1.00 49.47 46 GLU B O 1
ATOM 1653 N N . LYS B 1 30 ? -0.441 -6.753 19.764 1.00 36.88 47 LYS B N 1
ATOM 1654 C CA . LYS B 1 30 ? -1.350 -5.680 19.381 1.00 38.42 47 LYS B CA 1
ATOM 1655 C C . LYS B 1 30 ? -0.591 -4.417 19.023 1.00 38.96 47 LYS B C 1
ATOM 1656 O O . LYS B 1 30 ? -1.033 -3.663 18.153 1.00 39.64 47 LYS B O 1
ATOM 1662 N N . ALA B 1 31 ? 0.582 -4.210 19.616 1.00 35.91 48 ALA B N 1
ATOM 1663 C CA . ALA B 1 31 ? 1.360 -3.021 19.298 1.00 37.69 48 ALA B CA 1
ATOM 1664 C C . ALA B 1 31 ? 1.967 -3.135 17.906 1.00 38.56 48 ALA B C 1
ATOM 1665 O O . ALA B 1 31 ? 1.929 -2.173 17.126 1.00 39.49 48 ALA B O 1
ATOM 1667 N N . SER B 1 32 ? 2.520 -4.316 17.582 1.00 42.73 49 SER B N 1
ATOM 1668 C CA . SER B 1 32 ? 3.025 -4.597 16.236 1.00 43.72 49 SER B CA 1
ATOM 1669 C C . SER B 1 32 ? 1.958 -4.376 15.183 1.00 45.00 49 SER B C 1
ATOM 1670 O O . SER B 1 32 ? 2.201 -3.732 14.158 1.00 45.82 49 SER B O 1
ATOM 1673 N N . ASP B 1 33 ? 0.784 -4.967 15.393 1.00 40.38 50 ASP B N 1
ATOM 1674 C CA . ASP B 1 33 ? -0.299 -4.798 14.442 1.00 41.96 50 ASP B CA 1
ATOM 1675 C C . ASP B 1 33 ? -0.641 -3.327 14.270 1.00 43.82 50 ASP B C 1
ATOM 1676 O O . ASP B 1 33 ? -0.881 -2.872 13.150 1.00 45.51 50 ASP B O 1
ATOM 1681 N N . GLU B 1 34 ? -0.626 -2.553 15.360 1.00 43.64 51 GLU B N 1
ATOM 1682 C CA . GLU B 1 34 ? -1.042 -1.158 15.266 1.00 43.30 51 GLU B CA 1
ATOM 1683 C C . GLU B 1 34 ? 0.003 -0.320 14.529 1.00 42.79 51 GLU B C 1
ATOM 1684 O O . GLU B 1 34 ? -0.345 0.581 13.757 1.00 45.00 51 GLU B O 1
ATOM 1690 N N . VAL B 1 35 ? 1.285 -0.617 14.751 1.00 33.85 52 VAL B N 1
ATOM 1691 C CA . VAL B 1 35 ? 2.366 0.024 14.016 1.00 35.15 52 VAL B CA 1
ATOM 1692 C C . VAL B 1 35 ? 2.318 -0.380 12.545 1.00 37.38 52 VAL B C 1
ATOM 1693 O O . VAL B 1 35 ? 2.466 0.462 11.646 1.00 36.77 52 VAL B O 1
ATOM 1697 N N . LEU B 1 36 ? 2.117 -1.677 12.277 1.00 39.96 53 LEU B N 1
ATOM 1698 C CA . LEU B 1 36 ? 1.977 -2.130 10.896 1.00 41.58 53 LEU B CA 1
ATOM 1699 C C . LEU B 1 36 ? 0.881 -1.348 10.186 1.00 42.74 53 LEU B C 1
ATOM 1700 O O . LEU B 1 36 ? 1.071 -0.898 9.058 1.00 41.55 53 LEU B O 1
ATOM 1705 N N . GLU B 1 37 ? -0.250 -1.125 10.856 1.00 46.21 54 GLU B N 1
ATOM 1706 C CA . GLU B 1 37 ? -1.338 -0.385 10.231 1.00 46.84 54 GLU B CA 1
ATOM 1707 C C . GLU B 1 37 ? -0.920 1.041 9.866 1.00 47.14 54 GLU B C 1
ATOM 1708 O O . GLU B 1 37 ? -1.329 1.565 8.818 1.00 46.09 54 GLU B O 1
ATOM 1714 N N . VAL B 1 38 ? -0.113 1.685 10.720 1.00 40.93 55 VAL B N 1
ATOM 1715 C CA . VAL B 1 38 ? 0.389 3.025 10.421 1.00 39.92 55 VAL B CA 1
ATOM 1716 C C . VAL B 1 38 ? 1.327 2.997 9.214 1.00 40.72 55 VAL B C 1
ATOM 1717 O O . VAL B 1 38 ? 1.280 3.894 8.362 1.00 40.11 55 VAL B O 1
ATOM 1721 N N . GLU B 1 39 ? 2.210 1.991 9.130 1.00 51.56 56 GLU B N 1
ATOM 1722 C CA . GLU B 1 39 ? 3.099 1.885 7.973 1.00 52.54 56 GLU B CA 1
ATOM 1723 C C . GLU B 1 39 ? 2.304 1.679 6.690 1.00 54.31 56 GLU B C 1
ATOM 1724 O O . GLU B 1 39 ? 2.658 2.218 5.634 1.00 53.57 56 GLU B O 1
ATOM 1730 N N . GLN B 1 40 ? 1.245 0.872 6.752 1.00 49.77 57 GLN B N 1
ATOM 1731 C CA . GLN B 1 40 ? 0.442 0.641 5.561 1.00 50.36 57 GLN B CA 1
ATOM 1732 C C . GLN B 1 40 ? -0.265 1.912 5.115 1.00 53.87 57 GLN B C 1
ATOM 1733 O O . GLN B 1 40 ? -0.320 2.212 3.915 1.00 54.52 57 GLN B O 1
ATOM 1739 N N . LYS B 1 41 ? -0.807 2.667 6.070 1.00 46.86 58 LYS B N 1
ATOM 1740 C CA . LYS B 1 41 ? -1.508 3.905 5.752 1.00 45.24 58 LYS B CA 1
ATOM 1741 C C . LYS B 1 41 ? -0.598 4.874 5.011 1.00 45.60 58 LYS B C 1
ATOM 1742 O O . LYS B 1 41 ? -1.009 5.501 4.029 1.00 45.81 58 LYS B O 1
ATOM 1748 N N . TYR B 1 42 ? 0.644 5.003 5.465 1.00 41.25 59 TYR B N 1
ATOM 1749 C CA . TYR B 1 42 ? 1.548 5.976 4.883 1.00 42.74 59 TYR B CA 1
ATOM 1750 C C . TYR B 1 42 ? 2.273 5.449 3.655 1.00 43.68 59 TYR B C 1
ATOM 1751 O O . TYR B 1 42 ? 2.744 6.252 2.846 1.00 43.03 59 TYR B O 1
ATOM 1760 N N . ASN B 1 43 ? 2.358 4.129 3.488 1.00 52.85 60 ASN B N 1
ATOM 1761 C CA . ASN B 1 43 ? 2.746 3.583 2.192 1.00 54.37 60 ASN B CA 1
ATOM 1762 C C . ASN B 1 43 ? 1.762 4.024 1.115 1.00 53.37 60 ASN B C 1
ATOM 1763 O O . ASN B 1 43 ? 2.171 4.443 0.026 1.00 54.53 60 ASN B O 1
ATOM 1768 N N . VAL B 1 44 ? 0.460 3.984 1.417 1.00 44.89 61 VAL B N 1
ATOM 1769 C CA . VAL B 1 44 ? -0.544 4.457 0.461 1.00 45.64 61 VAL B CA 1
ATOM 1770 C C . VAL B 1 44 ? -0.369 5.950 0.196 1.00 48.92 61 VAL B C 1
ATOM 1771 O O . VAL B 1 44 ? -0.394 6.404 -0.953 1.00 48.51 61 VAL B O 1
ATOM 1775 N N . ILE B 1 45 ? -0.190 6.739 1.261 1.00 46.16 62 ILE B N 1
ATOM 1776 C CA . ILE B 1 45 ? -0.131 8.189 1.110 1.00 44.37 62 ILE B CA 1
ATOM 1777 C C . ILE B 1 45 ? 1.106 8.609 0.324 1.00 45.31 62 ILE B C 1
ATOM 1778 O O . ILE B 1 45 ? 1.056 9.557 -0.465 1.00 44.27 62 ILE B O 1
ATOM 1783 N N . ARG B 1 46 ? 2.223 7.911 0.502 1.00 44.44 63 ARG B N 1
ATOM 1784 C CA . ARG B 1 46 ? 3.439 8.319 -0.175 1.00 44.29 63 ARG B CA 1
ATOM 1785 C C . ARG B 1 46 ? 3.450 7.920 -1.647 1.00 46.99 63 ARG B C 1
ATOM 1786 O O . ARG B 1 46 ? 4.224 8.496 -2.420 1.00 44.01 63 ARG B O 1
ATOM 1794 N N . LYS B 1 47 ? 2.595 6.976 -2.054 1.00 50.17 64 LYS B N 1
ATOM 1795 C CA . LYS B 1 47 ? 2.737 6.360 -3.373 1.00 53.09 64 LYS B CA 1
ATOM 1796 C C . LYS B 1 47 ? 2.546 7.355 -4.514 1.00 53.18 64 LYS B C 1
ATOM 1797 O O . LYS B 1 47 ? 3.404 7.395 -5.412 1.00 52.25 64 LYS B O 1
ATOM 1803 N N . PRO B 1 48 ? 1.493 8.183 -4.548 1.00 45.93 65 PRO B N 1
ATOM 1804 C CA . PRO B 1 48 ? 1.417 9.210 -5.603 1.00 46.70 65 PRO B CA 1
ATOM 1805 C C . PRO B 1 48 ? 2.452 10.315 -5.464 1.00 46.28 65 PRO B C 1
ATOM 1806 O O . PRO B 1 48 ? 2.724 11.007 -6.451 1.00 48.16 65 PRO B O 1
ATOM 1810 N N . VAL B 1 49 ? 3.042 10.513 -4.290 1.00 44.01 66 VAL B N 1
ATOM 1811 C CA . VAL B 1 49 ? 4.138 11.472 -4.203 1.00 41.63 66 VAL B CA 1
ATOM 1812 C C . VAL B 1 49 ? 5.403 10.889 -4.816 1.00 41.27 66 VAL B C 1
ATOM 1813 O O . VAL B 1 49 ? 6.128 11.584 -5.536 1.00 40.12 66 VAL B O 1
ATOM 1817 N N . TYR B 1 50 ? 5.685 9.607 -4.564 1.00 41.03 67 TYR B N 1
ATOM 1818 C CA . TYR B 1 50 ? 6.804 8.972 -5.259 1.00 42.90 67 TYR B CA 1
ATOM 1819 C C . TYR B 1 50 ? 6.602 8.983 -6.777 1.00 44.44 67 TYR B C 1
ATOM 1820 O O . TYR B 1 50 ? 7.554 9.220 -7.526 1.00 44.09 67 TYR B O 1
ATOM 1829 N N . ASP B 1 51 ? 5.372 8.720 -7.240 1.00 51.06 68 ASP B N 1
ATOM 1830 C CA . ASP B 1 51 ? 5.084 8.744 -8.671 1.00 53.97 68 ASP B CA 1
ATOM 1831 C C . ASP B 1 51 ? 5.382 10.116 -9.256 1.00 54.46 68 ASP B C 1
ATOM 1832 O O . ASP B 1 51 ? 6.053 10.229 -10.283 1.00 56.94 68 ASP B O 1
ATOM 1837 N N . LYS B 1 52 ? 4.927 11.175 -8.584 1.00 50.97 69 LYS B N 1
ATOM 1838 C CA . LYS B 1 52 ? 5.222 12.531 -9.035 1.00 50.20 69 LYS B CA 1
ATOM 1839 C C . LYS B 1 52 ? 6.718 12.810 -8.999 1.00 50.21 69 LYS B C 1
ATOM 1840 O O . LYS B 1 52 ? 7.252 13.473 -9.893 1.00 48.62 69 LYS B O 1
ATOM 1846 N N . ARG B 1 53 ? 7.427 12.287 -7.996 1.00 41.19 70 ARG B N 1
ATOM 1847 C CA . ARG B 1 53 ? 8.876 12.472 -7.979 1.00 41.95 70 ARG B CA 1
ATOM 1848 C C . ARG B 1 53 ? 9.538 11.779 -9.170 1.00 43.61 70 ARG B C 1
ATOM 1849 O O . ARG B 1 53 ? 10.449 12.338 -9.798 1.00 43.22 70 ARG B O 1
ATOM 1857 N N . ASN B 1 54 ? 9.086 10.563 -9.498 1.00 42.71 71 ASN B N 1
ATOM 1858 C CA . ASN B 1 54 ? 9.620 9.849 -10.652 1.00 44.97 71 ASN B CA 1
ATOM 1859 C C . ASN B 1 54 ? 9.365 10.629 -11.943 1.00 47.44 71 ASN B C 1
ATOM 1860 O O . ASN B 1 54 ? 10.242 10.714 -12.814 1.00 46.02 71 ASN B O 1
ATOM 1865 N N . GLU B 1 55 ? 8.173 11.221 -12.077 1.00 52.11 72 GLU B N 1
ATOM 1866 C CA . GLU B 1 55 ? 7.857 11.974 -13.286 1.00 52.54 72 GLU B CA 1
ATOM 1867 C C . GLU B 1 55 ? 8.800 13.162 -13.455 1.00 53.27 72 GLU B C 1
ATOM 1868 O O . GLU B 1 55 ? 9.403 13.339 -14.516 1.00 54.17 72 GLU B O 1
ATOM 1874 N N . VAL B 1 56 ? 8.947 13.977 -12.407 1.00 41.09 73 VAL B N 1
ATOM 1875 C CA . VAL B 1 56 ? 9.819 15.151 -12.436 1.00 41.15 73 VAL B CA 1
ATOM 1876 C C . VAL B 1 56 ? 11.260 14.766 -12.745 1.00 41.47 73 VAL B C 1
ATOM 1877 O O . VAL B 1 56 ? 11.966 15.487 -13.465 1.00 41.83 73 VAL B O 1
ATOM 1881 N N . ILE B 1 57 ? 11.712 13.615 -12.236 1.00 41.15 74 ILE B N 1
ATOM 1882 C CA . ILE B 1 57 ? 13.089 13.171 -12.424 1.00 41.53 74 ILE B CA 1
ATOM 1883 C C . ILE B 1 57 ? 13.422 12.914 -13.897 1.00 40.09 74 ILE B C 1
ATOM 1884 O O . ILE B 1 57 ? 14.595 12.988 -14.285 1.00 40.18 74 ILE B O 1
ATOM 1889 N N . GLN B 1 58 ? 12.417 12.631 -14.738 1.00 44.37 75 GLN B N 1
ATOM 1890 C CA . GLN B 1 58 ? 12.673 12.391 -16.163 1.00 45.86 75 GLN B CA 1
ATOM 1891 C C . GLN B 1 58 ? 13.281 13.597 -16.858 1.00 45.92 75 GLN B C 1
ATOM 1892 O O . GLN B 1 58 ? 13.890 13.435 -17.918 1.00 46.92 75 GLN B O 1
ATOM 1898 N N . SER B 1 59 ? 13.125 14.797 -16.300 1.00 41.68 76 SER B N 1
ATOM 1899 C CA . SER B 1 59 ? 13.644 16.002 -16.937 1.00 42.55 76 SER B CA 1
ATOM 1900 C C . SER B 1 59 ? 15.019 16.390 -16.427 1.00 42.16 76 SER B C 1
ATOM 1901 O O . SER B 1 59 ? 15.547 17.430 -16.835 1.00 44.54 76 SER B O 1
ATOM 1904 N N . ILE B 1 60 ? 15.616 15.580 -15.562 1.00 42.27 77 ILE B N 1
ATOM 1905 C CA . ILE B 1 60 ? 16.922 15.882 -14.990 1.00 41.65 77 ILE B CA 1
ATOM 1906 C C . ILE B 1 60 ? 17.895 14.798 -15.451 1.00 44.33 77 ILE B C 1
ATOM 1907 O O . ILE B 1 60 ? 17.814 13.654 -14.982 1.00 45.68 77 ILE B O 1
ATOM 1912 N N . PRO B 1 61 ? 18.829 15.104 -16.352 1.00 44.26 78 PRO B N 1
ATOM 1913 C CA . PRO B 1 61 ? 19.683 14.050 -16.915 1.00 42.48 78 PRO B CA 1
ATOM 1914 C C . PRO B 1 61 ? 20.602 13.429 -15.869 1.00 42.33 78 PRO B C 1
ATOM 1915 O O . PRO B 1 61 ? 21.208 14.123 -15.048 1.00 44.64 78 PRO B O 1
ATOM 1919 N N . GLY B 1 62 ? 20.700 12.103 -15.911 1.00 46.31 79 GLY B N 1
ATOM 1920 C CA . GLY B 1 62 ? 21.618 11.385 -15.049 1.00 47.89 79 GLY B CA 1
ATOM 1921 C C . GLY B 1 62 ? 21.383 11.608 -13.574 1.00 47.61 79 GLY B C 1
ATOM 1922 O O . GLY B 1 62 ? 22.336 11.582 -12.790 1.00 48.44 79 GLY B O 1
ATOM 1923 N N . PHE B 1 63 ? 20.130 11.830 -13.175 1.00 45.13 80 PHE B N 1
ATOM 1924 C CA . PHE B 1 63 ? 19.836 12.166 -11.785 1.00 46.33 80 PHE B CA 1
ATOM 1925 C C . PHE B 1 63 ? 20.221 11.034 -10.840 1.00 44.86 80 PHE B C 1
ATOM 1926 O O . PHE B 1 63 ? 21.045 11.210 -9.935 1.00 44.76 80 PHE B O 1
ATOM 1934 N N . TRP B 1 64 ? 19.592 9.874 -11.009 1.00 41.44 81 TRP B N 1
ATOM 1935 C CA . TRP B 1 64 ? 19.845 8.758 -10.112 1.00 43.59 81 TRP B CA 1
ATOM 1936 C C . TRP B 1 64 ? 21.294 8.308 -10.165 1.00 45.59 81 TRP B C 1
ATOM 1937 O O . TRP B 1 64 ? 21.835 7.842 -9.153 1.00 46.54 81 TRP B O 1
ATOM 1948 N N . MET B 1 65 ? 21.941 8.439 -11.327 1.00 49.00 82 MET B N 1
ATOM 1949 C CA . MET B 1 65 ? 23.355 8.103 -11.415 1.00 50.60 82 MET B CA 1
ATOM 1950 C C . MET B 1 65 ? 24.194 9.059 -10.585 1.00 51.03 82 MET B C 1
ATOM 1951 O O . MET B 1 65 ? 25.135 8.641 -9.904 1.00 52.07 82 MET B O 1
ATOM 1956 N N . THR B 1 66 ? 23.873 10.350 -10.641 1.00 48.27 83 THR B N 1
ATOM 1957 C CA . THR B 1 66 ? 24.660 11.347 -9.925 1.00 51.48 83 THR B CA 1
ATOM 1958 C C . THR B 1 66 ? 24.446 11.236 -8.427 1.00 52.10 83 THR B C 1
ATOM 1959 O O . THR B 1 66 ? 25.391 11.391 -7.647 1.00 54.91 83 THR B O 1
ATOM 1963 N N . ALA B 1 67 ? 23.210 10.963 -8.003 1.00 48.88 84 ALA B N 1
ATOM 1964 C CA . ALA B 1 67 ? 22.937 10.831 -6.576 1.00 51.12 84 ALA B CA 1
ATOM 1965 C C . ALA B 1 67 ? 23.629 9.601 -5.997 1.00 51.80 84 ALA B C 1
ATOM 1966 O O . ALA B 1 67 ? 24.225 9.669 -4.917 1.00 50.37 84 ALA B O 1
ATOM 1968 N N . PHE B 1 68 ? 23.569 8.472 -6.705 1.00 55.31 85 PHE B N 1
ATOM 1969 C CA . PHE B 1 68 ? 24.253 7.271 -6.245 1.00 55.25 85 PHE B CA 1
ATOM 1970 C C . PHE B 1 68 ? 25.761 7.498 -6.180 1.00 58.76 85 PHE B C 1
ATOM 1971 O O . PHE B 1 68 ? 26.405 7.196 -5.169 1.00 60.61 85 PHE B O 1
ATOM 1979 N N . LEU B 1 69 ? 26.336 8.064 -7.244 1.00 65.99 86 LEU B N 1
ATOM 1980 C CA . LEU B 1 69 ? 27.778 8.271 -7.288 1.00 66.15 86 LEU B CA 1
ATOM 1981 C C . LEU B 1 69 ? 28.258 9.321 -6.299 1.00 67.91 86 LEU B C 1
ATOM 1982 O O . LEU B 1 69 ? 29.442 9.320 -5.950 1.00 70.04 86 LEU B O 1
ATOM 1987 N N . SER B 1 70 ? 27.382 10.218 -5.847 1.00 68.55 87 SER B N 1
ATOM 1988 C CA . SER B 1 70 ? 27.773 11.244 -4.889 1.00 70.03 87 SER B CA 1
ATOM 1989 C C . SER B 1 70 ? 27.489 10.856 -3.444 1.00 68.51 87 SER B C 1
ATOM 1990 O O . SER B 1 70 ? 27.920 11.571 -2.533 1.00 71.57 87 SER B O 1
ATOM 1993 N N . HIS B 1 71 ? 26.791 9.755 -3.205 1.00 59.12 88 HIS B N 1
ATOM 1994 C CA . HIS B 1 71 ? 26.500 9.357 -1.830 1.00 61.41 88 HIS B CA 1
ATOM 1995 C C . HIS B 1 71 ? 27.794 8.965 -1.125 1.00 63.86 88 HIS B C 1
ATOM 1996 O O . HIS B 1 71 ? 28.558 8.150 -1.650 1.00 64.89 88 HIS B O 1
ATOM 2003 N N . PRO B 1 72 ? 28.078 9.518 0.056 1.00 78.53 89 PRO B N 1
ATOM 2004 C CA . PRO B 1 72 ? 29.384 9.252 0.684 1.00 80.84 89 PRO B CA 1
ATOM 2005 C C . PRO B 1 72 ? 29.615 7.787 1.009 1.00 78.47 89 PRO B C 1
ATOM 2006 O O . PRO B 1 72 ? 30.708 7.273 0.746 1.00 79.19 89 PRO B O 1
ATOM 2010 N N . ALA B 1 73 ? 28.615 7.095 1.559 1.00 67.67 90 ALA B N 1
ATOM 2011 C CA . ALA B 1 73 ? 28.764 5.670 1.854 1.00 68.19 90 ALA B CA 1
ATOM 2012 C C . ALA B 1 73 ? 28.698 4.833 0.581 1.00 68.22 90 ALA B C 1
ATOM 2013 O O . ALA B 1 73 ? 29.617 4.061 0.281 1.00 72.05 90 ALA B O 1
ATOM 2015 N N . LEU B 1 74 ? 27.610 4.976 -0.185 1.00 64.45 91 LEU B N 1
ATOM 2016 C CA . LEU B 1 74 ? 27.407 4.140 -1.365 1.00 60.89 91 LEU B CA 1
ATOM 2017 C C . LEU B 1 74 ? 28.487 4.376 -2.410 1.00 63.62 91 LEU B C 1
ATOM 2018 O O . LEU B 1 74 ? 28.958 3.428 -3.047 1.00 67.73 91 LEU B O 1
ATOM 2023 N N . GLY B 1 75 ? 28.887 5.631 -2.610 1.00 67.76 92 GLY B N 1
ATOM 2024 C CA . GLY B 1 75 ? 29.966 5.904 -3.545 1.00 70.46 92 GLY B CA 1
ATOM 2025 C C . GLY B 1 75 ? 31.246 5.172 -3.192 1.00 74.73 92 GLY B C 1
ATOM 2026 O O . GLY B 1 75 ? 31.977 4.717 -4.074 1.00 75.87 92 GLY B O 1
ATOM 2027 N N . ASP B 1 76 ? 31.522 5.017 -1.897 1.00 111.51 93 ASP B N 1
ATOM 2028 C CA . ASP B 1 76 ? 32.753 4.367 -1.456 1.00 114.46 93 ASP B CA 1
ATOM 2029 C C . ASP B 1 76 ? 32.761 2.868 -1.751 1.00 115.67 93 ASP B C 1
ATOM 2030 O O . ASP B 1 76 ? 33.672 2.153 -1.318 1.00 114.17 93 ASP B O 1
ATOM 2035 N N . LEU B 1 77 ? 31.760 2.380 -2.486 1.00 91.08 94 LEU B N 1
ATOM 2036 C CA . LEU B 1 77 ? 31.598 0.952 -2.719 1.00 86.54 94 LEU B CA 1
ATOM 2037 C C . LEU B 1 77 ? 31.740 0.559 -4.178 1.00 86.24 94 LEU B C 1
ATOM 2038 O O . LEU B 1 77 ? 31.594 -0.626 -4.503 1.00 86.01 94 LEU B O 1
ATOM 2043 N N . LEU B 1 78 ? 32.033 1.502 -5.062 1.00 88.83 95 LEU B N 1
ATOM 2044 C CA . LEU B 1 78 ? 32.222 1.205 -6.470 1.00 91.56 95 LEU B CA 1
ATOM 2045 C C . LEU B 1 78 ? 33.708 1.066 -6.767 1.00 95.45 95 LEU B C 1
ATOM 2046 O O . LEU B 1 78 ? 34.518 1.874 -6.301 1.00 96.11 95 LEU B O 1
ATOM 2051 N N . THR B 1 79 ? 34.063 0.031 -7.523 1.00 100.87 96 THR B N 1
ATOM 2052 C CA . THR B 1 79 ? 35.318 0.049 -8.253 1.00 102.04 96 THR B CA 1
ATOM 2053 C C . THR B 1 79 ? 35.269 1.168 -9.294 1.00 100.45 96 THR B C 1
ATOM 2054 O O . THR B 1 79 ? 34.223 1.768 -9.549 1.00 97.43 96 THR B O 1
ATOM 2058 N N . GLU B 1 80 ? 36.422 1.459 -9.896 1.00 116.29 97 GLU B N 1
ATOM 2059 C CA . GLU B 1 80 ? 36.400 2.330 -11.062 1.00 117.68 97 GLU B CA 1
ATOM 2060 C C . GLU B 1 80 ? 35.627 1.686 -12.202 1.00 114.20 97 GLU B C 1
ATOM 2061 O O . GLU B 1 80 ? 34.968 2.386 -12.978 1.00 116.59 97 GLU B O 1
ATOM 2067 N N . GLU B 1 81 ? 35.690 0.356 -12.314 1.00 123.77 98 GLU B N 1
ATOM 2068 C CA . GLU B 1 81 ? 34.879 -0.342 -13.306 1.00 123.84 98 GLU B CA 1
ATOM 2069 C C . GLU B 1 81 ? 33.412 -0.337 -12.908 1.00 120.11 98 GLU B C 1
ATOM 2070 O O . GLU B 1 81 ? 32.533 -0.184 -13.765 1.00 115.91 98 GLU B O 1
ATOM 2076 N N . ASP B 1 82 ? 33.127 -0.510 -11.612 1.00 96.94 99 ASP B N 1
ATOM 2077 C CA . ASP B 1 82 ? 31.757 -0.363 -11.133 1.00 94.60 99 ASP B CA 1
ATOM 2078 C C . ASP B 1 82 ? 31.200 1.018 -11.460 1.00 91.08 99 ASP B C 1
ATOM 2079 O O . ASP B 1 82 ? 29.993 1.163 -11.675 1.00 87.79 99 ASP B O 1
ATOM 2084 N N . GLN B 1 83 ? 32.063 2.038 -11.519 1.00 80.60 100 GLN B N 1
ATOM 2085 C CA . GLN B 1 83 ? 31.628 3.378 -11.902 1.00 79.51 100 GLN B CA 1
ATOM 2086 C C . GLN B 1 83 ? 31.416 3.500 -13.405 1.00 78.28 100 GLN B C 1
ATOM 2087 O O . GLN B 1 83 ? 30.576 4.293 -13.843 1.00 77.86 100 GLN B O 1
ATOM 2093 N N . LYS B 1 84 ? 32.164 2.736 -14.205 1.00 89.13 101 LYS B N 1
ATOM 2094 C CA . LYS B 1 84 ? 31.892 2.675 -15.639 1.00 89.99 101 LYS B CA 1
ATOM 2095 C C . LYS B 1 84 ? 30.500 2.121 -15.902 1.00 88.26 101 LYS B C 1
ATOM 2096 O O . LYS B 1 84 ? 29.782 2.603 -16.789 1.00 85.09 101 LYS B O 1
ATOM 2102 N N . ILE B 1 85 ? 30.102 1.109 -15.129 1.00 81.03 102 ILE B N 1
ATOM 2103 C CA . ILE B 1 85 ? 28.787 0.503 -15.300 1.00 81.42 102 ILE B CA 1
ATOM 2104 C C . ILE B 1 85 ? 27.698 1.494 -14.929 1.00 78.52 102 ILE B C 1
ATOM 2105 O O . ILE B 1 85 ? 26.778 1.751 -15.715 1.00 76.34 102 ILE B O 1
ATOM 2110 N N . PHE B 1 86 ? 27.807 2.088 -13.736 1.00 68.17 103 PHE B N 1
ATOM 2111 C CA . PHE B 1 86 ? 26.746 2.941 -13.205 1.00 67.68 103 PHE B CA 1
ATOM 2112 C C . PHE B 1 86 ? 26.470 4.156 -14.078 1.00 65.70 103 PHE B C 1
ATOM 2113 O O . PHE B 1 86 ? 25.393 4.746 -13.962 1.00 64.81 103 PHE B O 1
ATOM 2121 N N . LYS B 1 87 ? 27.403 4.533 -14.956 1.00 69.39 104 LYS B N 1
ATOM 2122 C CA . LYS B 1 87 ? 27.108 5.561 -15.950 1.00 69.95 104 LYS B CA 1
ATOM 2123 C C . LYS B 1 87 ? 25.883 5.203 -16.781 1.00 68.30 104 LYS B C 1
ATOM 2124 O O . LYS B 1 87 ? 25.319 6.076 -17.447 1.00 66.44 104 LYS B O 1
ATOM 2130 N N . TYR B 1 88 ? 25.453 3.940 -16.747 1.00 63.60 105 TYR B N 1
ATOM 2131 C CA . TYR B 1 88 ? 24.304 3.487 -17.507 1.00 62.89 105 TYR B CA 1
ATOM 2132 C C . TYR B 1 88 ? 23.048 3.337 -16.655 1.00 63.71 105 TYR B C 1
ATOM 2133 O O . TYR B 1 88 ? 22.026 2.873 -17.163 1.00 62.57 105 TYR B O 1
ATOM 2142 N N . LEU B 1 89 ? 23.082 3.750 -15.385 1.00 66.60 106 LEU B N 1
ATOM 2143 C CA . LEU B 1 89 ? 21.904 3.680 -14.521 1.00 61.86 106 LEU B CA 1
ATOM 2144 C C . LEU B 1 89 ? 20.918 4.793 -14.878 1.00 58.73 106 LEU B C 1
ATOM 2145 O O . LEU B 1 89 ? 21.287 5.968 -14.891 1.00 61.85 106 LEU B O 1
ATOM 2150 N N . ASN B 1 90 ? 19.660 4.427 -15.154 1.00 54.79 107 ASN B N 1
ATOM 2151 C CA . ASN B 1 90 ? 18.620 5.413 -15.416 1.00 53.84 107 ASN B CA 1
ATOM 2152 C C . ASN B 1 90 ? 17.609 5.582 -14.285 1.00 57.06 107 ASN B C 1
ATOM 2153 O O . ASN B 1 90 ? 16.975 6.641 -14.205 1.00 52.14 107 ASN B O 1
ATOM 2158 N N . SER B 1 91 ? 17.456 4.597 -13.396 1.00 55.33 108 SER B N 1
ATOM 2159 C CA . SER B 1 91 ? 16.397 4.693 -12.405 1.00 54.15 108 SER B CA 1
ATOM 2160 C C . SER B 1 91 ? 16.659 3.800 -11.199 1.00 55.18 108 SER B C 1
ATOM 2161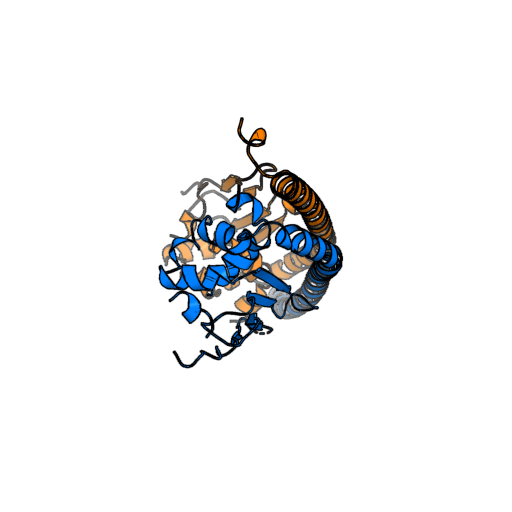 O O . SER B 1 91 ? 17.106 2.661 -11.343 1.00 55.75 108 SER B O 1
ATOM 2164 N N . LEU B 1 92 ? 16.348 4.327 -10.018 1.00 52.57 109 LEU B N 1
ATOM 2165 C CA . LEU B 1 92 ? 16.232 3.542 -8.800 1.00 52.20 109 LEU B CA 1
ATOM 2166 C C . LEU B 1 92 ? 14.767 3.445 -8.389 1.00 53.09 109 LEU B C 1
ATOM 2167 O O . LEU B 1 92 ? 13.977 4.375 -8.583 1.00 52.83 109 LEU B O 1
ATOM 2172 N N . GLU B 1 93 ? 14.410 2.304 -7.816 1.00 56.10 110 GLU B N 1
ATOM 2173 C CA . GLU B 1 93 ? 13.028 2.033 -7.461 1.00 56.94 110 GLU B CA 1
ATOM 2174 C C . GLU B 1 93 ? 13.039 1.138 -6.236 1.00 58.47 110 GLU B C 1
ATOM 2175 O O . GLU B 1 93 ? 13.608 0.041 -6.282 1.00 58.76 110 GLU B O 1
ATOM 2181 N N . VAL B 1 94 ? 12.445 1.620 -5.149 1.00 53.75 111 VAL B N 1
ATOM 2182 C CA . VAL B 1 94 ? 12.245 0.846 -3.931 1.00 52.76 111 VAL B CA 1
ATOM 2183 C C . VAL B 1 94 ? 10.748 0.685 -3.720 1.00 54.63 111 VAL B C 1
ATOM 2184 O O . VAL B 1 94 ? 10.005 1.671 -3.743 1.00 52.13 111 VAL B O 1
ATOM 2188 N N . GLU B 1 95 ? 10.300 -0.553 -3.549 1.00 59.09 112 GLU B N 1
ATOM 2189 C CA . GLU B 1 95 ? 8.880 -0.822 -3.379 1.00 62.21 112 GLU B CA 1
ATOM 2190 C C . GLU B 1 95 ? 8.697 -1.804 -2.232 1.00 60.99 112 GLU B C 1
ATOM 2191 O O . GLU B 1 95 ? 9.324 -2.866 -2.220 1.00 62.38 112 GLU B O 1
ATOM 2197 N N . ASP B 1 96 ? 7.869 -1.440 -1.260 1.00 66.48 113 ASP B N 1
ATOM 2198 C CA . ASP B 1 96 ? 7.451 -2.383 -0.236 1.00 68.11 113 ASP B CA 1
ATOM 2199 C C . ASP B 1 96 ? 6.292 -3.231 -0.758 1.00 67.34 113 ASP B C 1
ATOM 2200 O O . ASP B 1 96 ? 5.526 -2.810 -1.629 1.00 67.01 113 ASP B O 1
ATOM 2205 N N . ALA B 1 97 ? 6.170 -4.441 -0.218 1.00 54.37 114 ALA B N 1
ATOM 2206 C CA . ALA B 1 97 ? 4.986 -5.251 -0.477 1.00 55.86 114 ALA B CA 1
ATOM 2207 C C . ALA B 1 97 ? 3.723 -4.509 -0.029 1.00 57.83 114 ALA B C 1
ATOM 2208 O O . ALA B 1 97 ? 3.770 -3.612 0.817 1.00 53.10 114 ALA B O 1
ATOM 2210 N N . LYS B 1 98 ? 2.582 -4.898 -0.617 1.00 79.81 115 LYS B N 1
ATOM 2211 C CA . LYS B 1 98 ? 1.331 -4.155 -0.426 1.00 84.36 115 LYS B CA 1
ATOM 2212 C C . LYS B 1 98 ? 0.960 -4.056 1.048 1.00 84.35 115 LYS B C 1
ATOM 2213 O O . LYS B 1 98 ? 0.558 -2.990 1.535 1.00 82.23 115 LYS B O 1
ATOM 2219 N N . ASP B 1 99 ? 1.072 -5.157 1.774 1.00 79.65 116 ASP B N 1
ATOM 2220 C CA . ASP B 1 99 ? 1.278 -5.044 3.203 1.00 83.35 116 ASP B CA 1
ATOM 2221 C C . ASP B 1 99 ? 2.765 -4.813 3.419 1.00 82.56 116 ASP B C 1
ATOM 2222 O O . ASP B 1 99 ? 3.601 -5.395 2.727 1.00 88.05 116 ASP B O 1
ATOM 2227 N N . VAL B 1 100 ? 3.099 -3.927 4.343 1.00 72.00 117 VAL B N 1
ATOM 2228 C CA . VAL B 1 100 ? 4.502 -3.599 4.550 1.00 70.07 117 VAL B CA 1
ATOM 2229 C C . VAL B 1 100 ? 5.278 -4.829 4.996 1.00 72.60 117 VAL B C 1
ATOM 2230 O O . VAL B 1 100 ? 6.385 -5.095 4.507 1.00 72.46 117 VAL B O 1
ATOM 2234 N N . LYS B 1 101 ? 4.683 -5.628 5.889 1.00 70.36 118 LYS B N 1
ATOM 2235 C CA . LYS B 1 101 ? 5.424 -6.671 6.597 1.00 72.34 118 LYS B CA 1
ATOM 2236 C C . LYS B 1 101 ? 6.050 -7.718 5.670 1.00 72.05 118 LYS B C 1
ATOM 2237 O O . LYS B 1 101 ? 7.063 -8.325 6.038 1.00 73.64 118 LYS B O 1
ATOM 2243 N N . SER B 1 102 ? 5.489 -7.949 4.472 1.00 71.42 119 SER B N 1
ATOM 2244 C CA . SER B 1 102 ? 6.004 -9.029 3.622 1.00 70.29 119 SER B CA 1
ATOM 2245 C C . SER B 1 102 ? 7.431 -8.788 3.155 1.00 71.90 119 SER B C 1
ATOM 2246 O O . SER B 1 102 ? 8.136 -9.754 2.838 1.00 73.84 119 SER B O 1
ATOM 2249 N N . GLY B 1 103 ? 7.866 -7.534 3.102 1.00 62.57 120 GLY B N 1
ATOM 2250 C CA . GLY B 1 103 ? 9.197 -7.216 2.652 1.00 63.13 120 GLY B CA 1
ATOM 2251 C C . GLY B 1 103 ? 9.166 -6.184 1.543 1.00 60.47 120 GLY B C 1
ATOM 2252 O O . GLY B 1 103 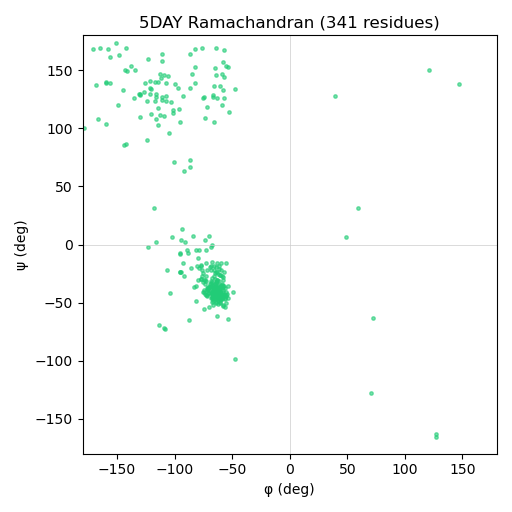? 8.147 -5.526 1.299 1.00 59.14 120 GLY B O 1
ATOM 2253 N N . TYR B 1 104 ? 10.298 -6.053 0.863 1.00 63.99 121 TYR B N 1
ATOM 2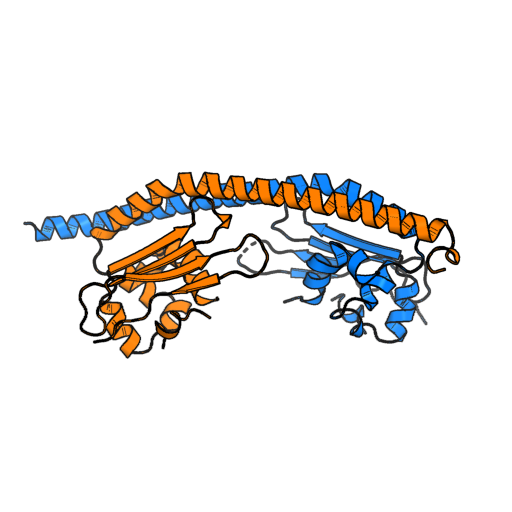254 C CA . TYR B 1 104 ? 10.462 -5.003 -0.123 1.00 62.34 121 TYR B CA 1
ATOM 2255 C C . TYR B 1 104 ? 11.434 -5.468 -1.192 1.00 60.49 121 TYR B C 1
ATOM 2256 O O . TYR B 1 104 ? 12.053 -6.526 -1.078 1.00 61.20 121 TYR B O 1
ATOM 2265 N N . SER B 1 105 ? 11.575 -4.646 -2.231 1.00 57.27 122 SER B N 1
ATOM 2266 C CA . SER B 1 105 ? 12.586 -4.882 -3.245 1.00 56.47 122 SER B CA 1
ATOM 2267 C C . SER B 1 105 ? 13.199 -3.567 -3.696 1.00 53.30 122 SER B C 1
ATOM 2268 O O . SER B 1 105 ? 12.565 -2.509 -3.681 1.00 52.85 122 SER B O 1
ATOM 2271 N N . ILE B 1 106 ? 14.460 -3.662 -4.085 1.00 54.67 123 ILE B N 1
ATOM 2272 C CA . ILE B 1 106 ? 15.241 -2.557 -4.606 1.00 53.99 123 ILE B CA 1
ATOM 2273 C C . ILE B 1 106 ? 15.588 -2.911 -6.041 1.00 56.67 123 ILE B C 1
ATOM 2274 O O . ILE B 1 106 ? 16.057 -4.026 -6.304 1.00 57.04 123 ILE B O 1
ATOM 2279 N N . THR B 1 107 ? 15.332 -1.994 -6.974 1.00 51.12 124 THR B N 1
ATOM 2280 C CA . THR B 1 107 ? 15.578 -2.273 -8.385 1.00 50.40 124 THR B CA 1
ATOM 2281 C C . THR B 1 107 ? 16.386 -1.150 -9.015 1.00 50.59 124 THR B C 1
ATOM 2282 O O . THR B 1 107 ? 16.028 0.025 -8.901 1.00 49.53 124 THR B O 1
ATOM 2286 N N . PHE B 1 108 ? 17.469 -1.517 -9.688 1.00 52.82 125 PHE B N 1
ATOM 2287 C CA . PHE B 1 108 ? 18.278 -0.591 -10.459 1.00 52.33 125 PHE B CA 1
ATOM 2288 C C . PHE B 1 108 ? 17.943 -0.784 -11.933 1.00 52.77 125 PHE B C 1
ATOM 2289 O O . PHE B 1 108 ? 18.071 -1.895 -12.454 1.00 55.20 125 PHE B O 1
ATOM 2297 N N . HIS B 1 109 ? 17.512 0.282 -12.600 1.00 57.98 126 HIS B N 1
ATOM 2298 C CA . HIS B 1 109 ? 17.162 0.219 -14.018 1.00 61.10 126 HIS B CA 1
ATOM 2299 C C . HIS B 1 109 ? 18.307 0.791 -14.838 1.00 63.99 126 HIS B C 1
ATOM 2300 O O . HIS B 1 109 ? 18.603 1.986 -14.744 1.00 65.89 126 HIS B O 1
ATOM 2307 N N . PHE B 1 110 ? 18.960 -0.062 -15.619 1.00 59.71 127 PHE B N 1
ATOM 2308 C CA . PHE B 1 110 ? 20.064 0.353 -16.469 1.00 61.93 127 PHE B CA 1
ATOM 2309 C C . PHE B 1 110 ? 19.624 0.400 -17.925 1.00 64.21 127 PHE B C 1
ATOM 2310 O O . PHE B 1 110 ? 18.821 -0.422 -18.374 1.00 63.54 127 PHE B O 1
ATOM 2318 N N . THR B 1 111 ? 20.162 1.361 -18.660 1.00 87.90 128 THR B N 1
ATOM 2319 C CA . THR B 1 111 ? 19.950 1.431 -20.095 1.00 89.26 128 THR B CA 1
ATOM 2320 C C . THR B 1 111 ? 20.915 0.486 -20.810 1.00 90.89 128 THR B C 1
ATOM 2321 O O . THR B 1 111 ? 21.851 -0.051 -20.214 1.00 84.54 128 THR B O 1
ATOM 2325 N N . SER B 1 112 ? 20.669 0.267 -22.098 1.00 94.47 129 SER B N 1
ATOM 2326 C CA . SER B 1 112 ? 21.443 -0.713 -22.849 1.00 96.28 129 SER B CA 1
ATOM 2327 C C . SER B 1 112 ? 22.934 -0.459 -22.696 1.00 96.48 129 SER B C 1
ATOM 2328 O O . SER B 1 112 ? 23.450 0.565 -23.167 1.00 94.31 129 SER B O 1
ATOM 2331 N N . ASN B 1 113 ? 23.623 -1.396 -22.052 1.00 82.88 130 ASN B N 1
ATOM 2332 C CA . ASN B 1 113 ? 25.026 -1.229 -21.709 1.00 82.49 130 ASN B CA 1
ATOM 2333 C C . ASN B 1 113 ? 25.869 -2.353 -22.294 1.00 82.31 130 ASN B C 1
ATOM 2334 O O . ASN B 1 113 ? 25.351 -3.425 -22.617 1.00 84.49 130 ASN B O 1
ATOM 2339 N N . PRO B 1 114 ? 27.178 -2.141 -22.439 1.00 81.14 131 PRO B N 1
ATOM 2340 C CA . PRO B 1 114 ? 28.052 -3.188 -22.981 1.00 86.05 131 PRO B CA 1
ATOM 2341 C C . PRO B 1 114 ? 28.544 -4.202 -21.960 1.00 87.85 131 PRO B C 1
ATOM 2342 O O . PRO B 1 114 ? 29.400 -5.023 -22.303 1.00 87.95 131 PRO B O 1
ATOM 2346 N N . PHE B 1 115 ? 28.046 -4.160 -20.723 1.00 86.48 132 PHE B N 1
ATOM 2347 C CA . PHE B 1 115 ? 28.561 -5.008 -19.656 1.00 85.20 132 PHE B CA 1
ATOM 2348 C C . PHE B 1 115 ? 27.651 -6.187 -19.332 1.00 82.31 132 PHE B C 1
ATOM 2349 O O . PHE B 1 115 ? 28.142 -7.303 -19.127 1.00 83.20 132 PHE B O 1
ATOM 2357 N N . PHE B 1 116 ? 26.336 -5.973 -19.286 1.00 80.44 133 PHE B N 1
ATOM 2358 C CA . PHE B 1 116 ? 25.401 -7.065 -19.066 1.00 79.81 133 PHE B CA 1
ATOM 2359 C C . PHE B 1 116 ? 24.149 -6.851 -19.909 1.00 77.29 133 PHE B C 1
ATOM 2360 O O . PHE B 1 116 ? 23.934 -5.791 -20.509 1.00 75.71 133 PHE B O 1
ATOM 2368 N N . GLU B 1 117 ? 23.338 -7.912 -19.958 1.00 88.47 134 GLU B N 1
ATOM 2369 C CA . GLU B 1 117 ? 22.120 -7.948 -20.760 1.00 90.11 134 GLU B CA 1
ATOM 2370 C C . GLU B 1 117 ? 20.964 -7.254 -20.055 1.00 89.36 134 GLU B C 1
ATOM 2371 O O . GLU B 1 117 ? 20.138 -6.602 -20.711 1.00 86.88 134 GLU B O 1
ATOM 2377 N N . ASP B 1 118 ? 20.900 -7.387 -18.726 1.00 85.89 135 ASP B N 1
ATOM 2378 C CA . ASP B 1 118 ? 19.704 -7.030 -17.978 1.00 82.95 135 ASP B CA 1
ATOM 2379 C C . ASP B 1 118 ? 19.422 -5.538 -18.085 1.00 77.92 135 ASP B C 1
ATOM 2380 O O . ASP B 1 118 ? 20.334 -4.711 -18.177 1.00 81.51 135 ASP B O 1
ATOM 2385 N N . ALA B 1 119 ? 18.133 -5.200 -18.099 1.00 70.88 136 ALA B N 1
ATOM 2386 C CA . ALA B 1 119 ? 17.696 -3.823 -17.939 1.00 67.66 136 ALA B CA 1
ATOM 2387 C C . ALA B 1 119 ? 17.339 -3.489 -16.497 1.00 67.83 136 ALA B C 1
ATOM 2388 O O . ALA B 1 119 ? 17.404 -2.315 -16.111 1.00 65.59 136 ALA B O 1
ATOM 2390 N N . LYS B 1 120 ? 16.990 -4.497 -15.696 1.00 70.91 137 LYS B N 1
ATOM 2391 C CA . LYS B 1 120 ? 16.667 -4.342 -14.284 1.00 67.92 137 LYS B CA 1
ATOM 2392 C C . LYS B 1 120 ? 17.526 -5.297 -13.473 1.00 69.04 137 LYS B C 1
ATOM 2393 O O . LYS B 1 120 ? 17.609 -6.483 -13.800 1.00 72.11 137 LYS B O 1
ATOM 2399 N N . LEU B 1 121 ? 18.154 -4.787 -12.419 1.00 61.76 138 LEU B N 1
ATOM 2400 C CA . LEU B 1 121 ? 18.804 -5.615 -11.405 1.00 62.68 138 LEU B CA 1
ATOM 2401 C C . LEU B 1 121 ? 18.045 -5.420 -10.107 1.00 59.37 138 LEU B C 1
ATOM 2402 O O . LEU B 1 121 ? 17.983 -4.300 -9.594 1.00 58.96 138 LEU B O 1
ATOM 2407 N N . THR B 1 122 ? 17.455 -6.495 -9.594 1.00 61.60 139 THR B N 1
ATOM 2408 C CA . THR B 1 122 ? 16.534 -6.428 -8.465 1.00 58.90 139 THR B CA 1
ATOM 2409 C C . THR B 1 122 ? 17.035 -7.283 -7.310 1.00 61.83 139 THR B C 1
ATOM 2410 O O . THR B 1 122 ? 17.572 -8.372 -7.516 1.00 66.90 139 THR B O 1
ATOM 2414 N N . LYS B 1 123 ? 16.866 -6.779 -6.093 1.00 61.00 140 LYS B N 1
ATOM 2415 C CA . LYS B 1 123 ? 17.217 -7.513 -4.886 1.00 62.02 140 LYS B CA 1
ATOM 2416 C C . LYS B 1 123 ? 16.010 -7.446 -3.962 1.00 63.17 140 LYS B C 1
ATOM 2417 O O . LYS B 1 123 ? 15.675 -6.377 -3.439 1.00 60.49 140 LYS B O 1
ATOM 2423 N N . THR B 1 124 ? 15.350 -8.583 -3.788 1.00 68.03 141 THR B N 1
ATOM 2424 C CA . THR B 1 124 ? 14.064 -8.675 -3.115 1.00 68.80 141 THR B CA 1
ATOM 2425 C C . THR B 1 124 ? 14.261 -9.327 -1.753 1.00 71.73 141 THR B C 1
ATOM 2426 O O . THR B 1 124 ? 14.876 -10.394 -1.653 1.00 72.94 141 THR B O 1
ATOM 2430 N N . PHE B 1 125 ? 13.762 -8.673 -0.714 1.00 74.43 142 PHE B N 1
ATOM 2431 C CA . PHE B 1 125 ? 13.879 -9.143 0.660 1.00 73.85 142 PHE B CA 1
ATOM 2432 C C . PHE B 1 125 ? 12.497 -9.596 1.111 1.00 74.71 142 PHE B C 1
ATOM 2433 O O . PHE B 1 125 ? 11.595 -8.774 1.286 1.00 74.38 142 PHE B O 1
ATOM 2441 N N . THR B 1 126 ? 12.328 -10.893 1.300 1.00 68.85 143 THR B N 1
ATOM 2442 C CA . THR B 1 126 ? 11.029 -11.443 1.649 1.00 73.05 143 THR B CA 1
ATOM 2443 C C . THR B 1 126 ? 11.047 -11.882 3.103 1.00 77.06 143 THR B C 1
ATOM 2444 O O . THR B 1 126 ? 11.890 -12.692 3.500 1.00 77.70 143 THR B O 1
ATOM 2448 N N . PHE B 1 127 ? 10.119 -11.344 3.888 1.00 77.34 144 PHE B N 1
ATOM 2449 C CA . PHE B 1 127 ? 10.006 -11.665 5.302 1.00 80.93 144 PHE B CA 1
ATOM 2450 C C . PHE B 1 127 ? 8.961 -12.761 5.464 1.00 80.27 144 PHE B C 1
ATOM 2451 O O . PHE B 1 127 ? 7.791 -12.568 5.121 1.00 78.06 144 PHE B O 1
ATOM 2459 N N . LEU B 1 128 ? 9.395 -13.921 5.945 1.00 88.62 145 LEU B N 1
ATOM 2460 C CA . LEU B 1 128 ? 8.498 -15.051 6.115 1.00 97.92 145 LEU B CA 1
ATOM 2461 C C . LEU B 1 128 ? 7.768 -14.957 7.447 1.00 102.70 145 LEU B C 1
ATOM 2462 O O . LEU B 1 128 ? 8.305 -14.465 8.444 1.00 100.29 145 LEU B O 1
ATOM 2467 N N . GLU B 1 129 ? 6.526 -15.444 7.449 1.00 132.17 146 GLU B N 1
ATOM 2468 C CA . GLU B 1 129 ? 5.696 -15.423 8.648 1.00 138.05 146 GLU B CA 1
ATOM 2469 C C . GLU B 1 129 ? 6.327 -16.188 9.804 1.00 142.57 146 GLU B C 1
ATOM 2470 O O . GLU B 1 129 ? 5.906 -16.009 10.952 1.00 145.35 146 GLU B O 1
ATOM 2476 N N . GLU B 1 130 ? 7.326 -17.024 9.531 1.00 139.87 147 GLU B N 1
ATOM 2477 C CA . GLU B 1 130 ? 7.983 -17.857 10.536 1.00 142.43 147 GLU B CA 1
ATOM 2478 C C . GLU B 1 130 ? 9.484 -17.564 10.523 1.00 140.33 147 GLU B C 1
ATOM 2479 O O . GLU B 1 130 ? 10.240 -18.198 9.781 1.00 141.34 147 GLU B O 1
ATOM 2485 N N . GLY B 1 131 ? 9.904 -16.588 11.328 1.00 119.11 148 GLY B N 1
ATOM 2486 C CA . GLY B 1 131 ? 11.328 -16.397 11.590 1.00 121.80 148 GLY B CA 1
ATOM 2487 C C . GLY B 1 131 ? 12.108 -15.862 10.397 1.00 117.34 148 GLY B C 1
ATOM 2488 O O . GLY B 1 131 ? 11.741 -14.850 9.789 1.00 109.93 148 GLY B O 1
ATOM 2489 N N . THR B 1 132 ? 13.193 -16.570 10.058 1.00 141.43 149 THR B N 1
ATOM 2490 C CA . THR B 1 132 ? 14.188 -16.095 9.099 1.00 137.53 149 THR B CA 1
ATOM 2491 C C . THR B 1 132 ? 13.549 -15.733 7.760 1.00 137.21 149 THR B C 1
ATOM 2492 O O . THR B 1 132 ? 12.486 -16.240 7.390 1.00 136.08 149 THR B O 1
ATOM 2496 N N . THR B 1 133 ? 14.208 -14.825 7.048 1.00 134.46 150 THR B N 1
ATOM 2497 C CA . THR B 1 133 ? 13.721 -14.232 5.817 1.00 128.27 150 THR B CA 1
ATOM 2498 C C . THR B 1 133 ? 14.553 -14.699 4.623 1.00 125.96 150 THR B C 1
ATOM 2499 O O . THR B 1 133 ? 15.709 -15.112 4.761 1.00 125.25 150 THR B O 1
ATOM 2503 N N . LYS B 1 134 ? 13.951 -14.612 3.436 1.00 98.68 151 LYS B N 1
ATOM 2504 C CA . LYS B 1 134 ? 14.546 -15.097 2.194 1.00 97.15 151 LYS B CA 1
ATOM 2505 C C . LYS B 1 134 ? 14.909 -13.924 1.294 1.00 93.00 151 LYS B C 1
ATOM 2506 O O . LYS B 1 134 ? 14.056 -13.085 0.981 1.00 86.96 151 LYS B O 1
ATOM 2512 N N . ILE B 1 135 ? 16.164 -13.893 0.858 1.00 101.51 152 ILE B N 1
ATOM 2513 C CA . ILE B 1 135 ? 16.739 -12.784 0.106 1.00 97.03 152 ILE B CA 1
ATOM 2514 C C . ILE B 1 135 ? 17.025 -13.279 -1.303 1.00 97.35 152 ILE B C 1
ATOM 2515 O O . ILE B 1 135 ? 17.918 -14.113 -1.501 1.00 101.33 152 ILE B O 1
ATOM 2520 N N . THR B 1 136 ? 16.283 -12.781 -2.289 1.00 75.69 153 THR B N 1
ATOM 2521 C CA . THR B 1 136 ? 16.541 -13.151 -3.675 1.00 75.48 153 THR B CA 1
ATOM 2522 C C . THR B 1 136 ? 17.098 -11.957 -4.442 1.00 76.18 153 THR B C 1
ATOM 2523 O O . THR B 1 136 ? 17.016 -10.806 -4.009 1.00 77.70 153 THR B O 1
ATOM 2527 N N . ALA B 1 137 ? 17.676 -12.252 -5.600 1.00 78.76 154 ALA B N 1
ATOM 2528 C CA . ALA B 1 137 ? 18.410 -11.257 -6.362 1.00 74.82 154 ALA B CA 1
ATOM 2529 C C . ALA B 1 137 ? 18.457 -11.718 -7.807 1.00 77.34 154 ALA B C 1
ATOM 2530 O O . ALA B 1 137 ? 18.115 -12.858 -8.121 1.00 84.22 154 ALA B O 1
ATOM 2532 N N . THR B 1 138 ? 18.883 -10.813 -8.691 1.00 73.98 155 THR B N 1
ATOM 2533 C CA . THR B 1 138 ? 18.978 -11.136 -10.114 1.00 74.06 155 THR B CA 1
ATOM 2534 C C . THR B 1 138 ? 20.331 -11.768 -10.427 1.00 76.14 155 THR B C 1
ATOM 2535 O O . THR B 1 138 ? 21.361 -11.279 -9.944 1.00 72.88 155 THR B O 1
ATOM 2539 N N . PRO B 1 139 ? 20.368 -12.870 -11.203 1.00 87.54 156 PRO B N 1
ATOM 2540 C CA . PRO B 1 139 ? 21.642 -13.337 -11.787 1.00 89.51 156 PRO B CA 1
ATOM 2541 C C . PRO B 1 139 ? 22.116 -12.455 -12.932 1.00 85.54 156 PRO B C 1
ATOM 2542 O O . PRO B 1 139 ? 21.524 -12.490 -14.021 1.00 87.11 156 PRO B O 1
ATOM 2546 N N . ILE B 1 140 ? 23.189 -11.690 -12.708 1.00 74.64 157 ILE B N 1
ATOM 2547 C CA . ILE B 1 140 ? 23.719 -10.785 -13.732 1.00 76.96 157 ILE B CA 1
ATOM 2548 C C . ILE B 1 140 ? 24.073 -11.559 -14.997 1.00 79.08 157 ILE B C 1
ATOM 2549 O O . ILE B 1 140 ? 24.860 -12.513 -14.961 1.00 76.39 157 ILE B O 1
ATOM 2554 N N . LYS B 1 141 ? 23.527 -11.120 -16.133 1.00 88.41 158 LYS B N 1
ATOM 2555 C CA . LYS B 1 141 ? 23.794 -11.748 -17.430 1.00 91.29 158 LYS B CA 1
ATOM 2556 C C . LYS B 1 141 ? 24.830 -10.920 -18.195 1.00 90.40 158 LYS B C 1
ATOM 2557 O O . LYS B 1 141 ? 24.537 -10.268 -19.200 1.00 90.18 158 LYS B O 1
ATOM 2563 N N . TRP B 1 142 ? 26.074 -10.982 -17.712 1.00 82.22 159 TRP B N 1
ATOM 2564 C CA . TRP B 1 142 ? 27.179 -10.219 -18.288 1.00 87.09 159 TRP B CA 1
ATOM 2565 C C . TRP B 1 142 ? 27.397 -10.561 -19.761 1.00 91.22 159 TRP B C 1
ATOM 2566 O O . TRP B 1 142 ? 27.233 -11.707 -20.188 1.00 93.83 159 TRP B O 1
ATOM 2577 N N . LYS B 1 143 ? 27.823 -9.561 -20.530 1.00 93.43 160 LYS B N 1
ATOM 2578 C CA . LYS B 1 143 ? 28.161 -9.775 -21.932 1.00 94.04 160 LYS B CA 1
ATOM 2579 C C . LYS B 1 143 ? 29.358 -10.712 -22.028 1.00 94.62 160 LYS B C 1
ATOM 2580 O O . LYS B 1 143 ? 30.126 -10.839 -21.072 1.00 96.06 160 LYS B O 1
ATOM 2586 N N . SER B 1 168 ? 33.718 -5.807 -5.441 1.00 80.86 185 SER B N 1
ATOM 2587 C CA . SER B 1 168 ? 32.843 -5.117 -6.383 1.00 81.03 185 SER B CA 1
ATOM 2588 C C . SER B 1 168 ? 31.440 -4.944 -5.804 1.00 77.31 185 SER B C 1
ATOM 2589 O O . SER B 1 168 ? 30.983 -5.767 -5.008 1.00 77.52 185 SER B O 1
ATOM 2592 N N . PHE B 1 169 ? 30.754 -3.873 -6.222 1.00 84.32 186 PHE B N 1
ATOM 2593 C CA . PHE B 1 169 ? 29.416 -3.607 -5.702 1.00 82.60 186 PHE B CA 1
ATOM 2594 C C . PHE B 1 169 ? 28.399 -4.638 -6.188 1.00 79.75 186 PHE B C 1
ATOM 2595 O O . PHE B 1 169 ? 27.482 -5.007 -5.441 1.00 75.02 186 PHE B O 1
ATOM 2603 N N . PHE B 1 170 ? 28.536 -5.112 -7.434 1.00 80.74 187 PHE B N 1
ATOM 2604 C CA . PHE B 1 170 ? 27.596 -6.0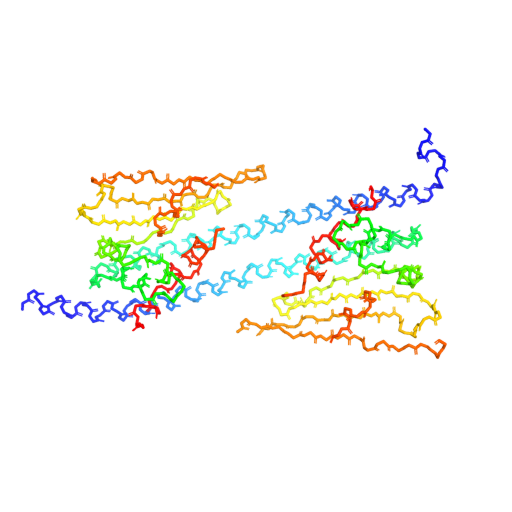94 -7.972 1.00 80.29 187 PHE B CA 1
ATOM 2605 C C . PHE B 1 170 ? 27.708 -7.454 -7.291 1.00 81.12 187 PHE B C 1
ATOM 2606 O O . PHE B 1 170 ? 26.931 -8.360 -7.623 1.00 79.13 187 PHE B O 1
ATOM 2614 N N . THR B 1 171 ? 28.640 -7.612 -6.339 1.00 81.85 188 THR B N 1
ATOM 2615 C CA . THR B 1 171 ? 28.573 -8.720 -5.388 1.00 85.53 188 THR B CA 1
ATOM 2616 C C . THR B 1 171 ? 27.382 -8.580 -4.447 1.00 82.29 188 THR B C 1
ATOM 2617 O O . THR B 1 171 ? 26.997 -9.553 -3.795 1.00 84.26 188 THR B O 1
ATOM 2621 N N . TRP B 1 172 ? 26.776 -7.396 -4.381 1.00 79.88 189 TRP B N 1
ATOM 2622 C CA . TRP B 1 172 ? 25.586 -7.192 -3.570 1.00 75.32 189 TRP B CA 1
ATOM 2623 C C . TRP B 1 172 ? 24.389 -7.987 -4.070 1.00 71.80 189 TRP B C 1
ATOM 2624 O O . TRP B 1 172 ? 23.450 -8.196 -3.297 1.00 70.46 189 TRP B O 1
ATOM 2635 N N . PHE B 1 173 ? 24.408 -8.450 -5.318 1.00 71.72 190 PHE B N 1
ATOM 2636 C CA . PHE B 1 173 ? 23.308 -9.235 -5.887 1.00 71.90 190 PHE B CA 1
ATOM 2637 C C . PHE B 1 173 ? 23.540 -10.738 -5.697 1.00 76.07 190 PHE B C 1
ATOM 2638 O O . PHE B 1 173 ? 23.652 -11.510 -6.649 1.00 79.64 190 PHE B O 1
ATOM 2646 N N . THR B 1 174 ? 23.587 -11.159 -4.434 1.00 89.40 191 THR B N 1
ATOM 2647 C CA . THR B 1 174 ? 23.734 -12.563 -4.069 1.00 93.75 191 THR B CA 1
ATOM 2648 C C . THR B 1 174 ? 22.604 -12.971 -3.132 1.00 97.37 191 THR B C 1
ATOM 2649 O O . THR B 1 174 ? 22.233 -12.215 -2.223 1.00 97.40 191 THR B O 1
ATOM 2653 N N . ASP B 1 175 ? 22.066 -14.177 -3.351 1.00 102.28 192 ASP B N 1
ATOM 2654 C CA . ASP B 1 175 ? 20.927 -14.665 -2.579 1.00 101.44 192 ASP B CA 1
ATOM 2655 C C . ASP B 1 175 ? 21.256 -14.933 -1.115 1.00 102.74 192 ASP B C 1
ATOM 2656 O O . ASP B 1 175 ? 20.346 -15.331 -0.375 1.00 100.39 192 ASP B O 1
ATOM 2661 N N . ALA B 1 176 ? 22.501 -14.718 -0.685 1.00 107.44 193 ALA B N 1
ATOM 2662 C CA . ALA B 1 176 ? 22.909 -14.892 0.714 1.00 110.21 193 ALA B CA 1
ATOM 2663 C C . ALA B 1 176 ? 21.939 -14.232 1.694 1.00 109.33 193 ALA B C 1
ATOM 2664 O O . ALA B 1 176 ? 21.080 -14.900 2.275 1.00 108.10 193 ALA B O 1
ATOM 2666 N N . ASP B 1 188 ? 21.907 -6.360 6.100 1.00 80.88 205 ASP B N 1
ATOM 2667 C CA . ASP B 1 188 ? 22.330 -5.777 4.828 1.00 78.53 205 ASP B CA 1
ATOM 2668 C C . ASP B 1 188 ? 22.536 -4.269 4.966 1.00 79.19 205 ASP B C 1
ATOM 2669 O O . ASP B 1 188 ? 21.575 -3.508 4.956 1.00 73.25 205 ASP B O 1
ATOM 2674 N N . GLU B 1 189 ? 23.797 -3.847 5.100 1.00 87.46 206 GLU B N 1
ATOM 2675 C CA . GLU B 1 189 ? 24.091 -2.429 5.287 1.00 89.58 206 GLU B CA 1
ATOM 2676 C C . GLU B 1 189 ? 23.739 -1.634 4.042 1.00 85.50 206 GLU B C 1
ATOM 2677 O O . GLU B 1 189 ? 23.090 -0.585 4.130 1.00 81.35 206 GLU B O 1
ATOM 2683 N N . VAL B 1 190 ? 24.162 -2.122 2.871 1.00 78.18 207 VAL B N 1
ATOM 2684 C CA . VAL B 1 190 ? 23.905 -1.422 1.615 1.00 71.55 207 VAL B CA 1
ATOM 2685 C C . VAL B 1 190 ? 22.408 -1.264 1.390 1.00 68.56 207 VAL B C 1
ATOM 2686 O O . VAL B 1 190 ? 21.929 -0.180 1.027 1.00 66.87 207 VAL B O 1
ATOM 2690 N N . ALA B 1 191 ? 21.642 -2.333 1.626 1.00 68.91 208 ALA B N 1
ATOM 2691 C CA . ALA B 1 191 ? 20.205 -2.263 1.389 1.00 65.50 208 ALA B CA 1
ATOM 2692 C C . ALA B 1 191 ? 19.540 -1.240 2.294 1.00 68.47 208 ALA B C 1
ATOM 2693 O O . ALA B 1 191 ? 18.614 -0.543 1.860 1.00 64.79 208 ALA B O 1
ATOM 2695 N N . ASP B 1 192 ? 20.002 -1.128 3.543 1.00 66.02 209 ASP B N 1
ATOM 2696 C CA . ASP B 1 192 ? 19.440 -0.149 4.469 1.00 66.77 209 ASP B CA 1
ATOM 2697 C C . ASP B 1 192 ? 19.764 1.275 4.029 1.00 62.64 209 ASP B C 1
ATOM 2698 O O . ASP B 1 192 ? 18.895 2.155 4.048 1.00 62.18 209 ASP B O 1
ATOM 2703 N N . ILE B 1 193 ? 21.017 1.518 3.638 1.00 59.82 210 ILE B N 1
ATOM 2704 C CA . ILE B 1 193 ? 21.417 2.840 3.153 1.00 61.34 210 ILE B CA 1
ATOM 2705 C C . ILE B 1 193 ? 20.581 3.256 1.940 1.00 58.75 210 ILE B C 1
ATOM 2706 O O . ILE B 1 193 ? 20.088 4.386 1.871 1.00 58.18 210 ILE B O 1
ATOM 2711 N N . ILE B 1 194 ? 20.411 2.349 0.968 1.00 56.89 211 ILE B N 1
ATOM 2712 C CA . ILE B 1 194 ? 19.600 2.653 -0.213 1.00 54.25 211 ILE B CA 1
ATOM 2713 C C . ILE B 1 194 ? 18.147 2.892 0.173 1.00 53.02 211 ILE B C 1
ATOM 2714 O O . ILE B 1 194 ? 17.534 3.881 -0.248 1.00 53.35 211 ILE B O 1
ATOM 2719 N N . LYS B 1 195 ? 17.559 1.976 0.948 1.00 56.35 212 LYS B N 1
ATOM 2720 C CA . LYS B 1 195 ? 16.127 2.074 1.220 1.00 56.69 212 LYS B CA 1
ATOM 2721 C C . LYS B 1 195 ? 15.810 3.284 2.085 1.00 58.08 212 LYS B C 1
ATOM 2722 O O . LYS B 1 195 ? 14.872 4.037 1.801 1.00 61.29 212 LYS B O 1
ATOM 2728 N N . GLU B 1 196 ? 16.580 3.489 3.146 1.00 69.93 213 GLU B N 1
ATOM 2729 C CA . GLU B 1 196 ? 16.229 4.490 4.138 1.00 71.37 213 GLU B CA 1
ATOM 2730 C C . GLU B 1 196 ? 16.891 5.837 3.891 1.00 70.93 213 GLU B C 1
ATOM 2731 O O . GLU B 1 196 ? 16.355 6.859 4.327 1.00 70.28 213 GLU B O 1
ATOM 2737 N N . ASP B 1 197 ? 18.017 5.879 3.182 1.00 59.47 214 ASP B N 1
ATOM 2738 C CA . ASP B 1 197 ? 18.709 7.139 2.935 1.00 59.95 214 ASP B CA 1
ATOM 2739 C C . ASP B 1 197 ? 18.586 7.576 1.474 1.00 58.47 214 ASP B C 1
ATOM 2740 O O . ASP B 1 197 ? 17.864 8.535 1.187 1.00 59.35 214 ASP B O 1
ATOM 2745 N N . LEU B 1 198 ? 19.261 6.902 0.538 1.00 46.50 215 LEU B N 1
ATOM 2746 C CA . LEU B 1 198 ? 19.305 7.390 -0.839 1.00 46.40 215 LEU B CA 1
ATOM 2747 C C . LEU B 1 198 ? 17.905 7.538 -1.424 1.00 43.93 215 LEU B C 1
ATOM 2748 O O . LEU B 1 198 ? 17.530 8.607 -1.912 1.00 43.90 215 LEU B O 1
ATOM 2753 N N . TRP B 1 199 ? 17.108 6.477 -1.362 1.00 48.40 216 TRP B N 1
ATOM 2754 C CA . TRP B 1 199 ? 15.766 6.534 -1.925 1.00 47.21 216 TRP B CA 1
ATOM 2755 C C . TRP B 1 199 ? 14.891 7.571 -1.227 1.00 48.30 216 TRP B C 1
ATOM 2756 O O . TRP B 1 199 ? 14.065 8.224 -1.873 1.00 47.50 216 TRP B O 1
ATOM 2767 N N . SER B 1 200 ? 15.050 7.736 0.084 1.00 45.24 217 SER B N 1
ATOM 2768 C CA . SER B 1 200 ? 14.178 8.646 0.825 1.00 43.99 217 SER B CA 1
ATOM 2769 C C . SER B 1 200 ? 14.404 10.101 0.403 1.00 43.49 217 SER B C 1
ATOM 2770 O O . SER B 1 200 ? 13.446 10.859 0.205 1.00 43.14 217 SER B O 1
ATOM 2773 N N . ASN B 1 201 ? 15.665 10.514 0.271 1.00 47.18 218 ASN B N 1
ATOM 2774 C CA . ASN B 1 201 ? 15.988 11.856 -0.202 1.00 49.55 218 ASN B CA 1
ATOM 2775 C C . ASN B 1 201 ? 17.243 11.807 -1.064 1.00 50.28 218 ASN B C 1
ATOM 2776 O O . ASN B 1 201 ? 18.359 12.032 -0.578 1.00 52.88 218 ASN B O 1
ATOM 2781 N N . PRO B 1 202 ? 17.099 11.526 -2.362 1.00 44.71 219 PRO B N 1
ATOM 2782 C CA . PRO B 1 202 ? 18.273 11.570 -3.246 1.00 45.00 219 PRO B CA 1
ATOM 2783 C C . PRO B 1 202 ? 18.700 12.980 -3.609 1.00 47.74 219 PRO B C 1
ATOM 2784 O O . PRO B 1 202 ? 19.873 13.173 -3.953 1.00 50.20 219 PRO B O 1
ATOM 2788 N N . LEU B 1 203 ? 17.795 13.966 -3.518 1.00 56.06 220 LEU B N 1
ATOM 2789 C CA . LEU B 1 203 ? 18.103 15.317 -3.987 1.00 57.20 220 LEU B CA 1
ATOM 2790 C C . LEU B 1 203 ? 19.248 15.943 -3.201 1.00 62.67 220 LEU B C 1
ATOM 2791 O O . LEU B 1 203 ? 20.012 16.741 -3.757 1.00 64.64 220 LEU B O 1
ATOM 2796 N N . THR B 1 204 ? 19.403 15.589 -1.922 1.00 58.57 221 THR B N 1
ATOM 2797 C CA . THR B 1 204 ? 20.503 16.158 -1.156 1.00 62.94 221 THR B CA 1
ATOM 2798 C C . THR B 1 204 ? 21.867 15.718 -1.683 1.00 64.76 221 THR B C 1
ATOM 2799 O O . THR B 1 204 ? 22.838 16.466 -1.543 1.00 70.21 221 THR B O 1
ATOM 2803 N N . TYR B 1 205 ? 21.960 14.543 -2.311 1.00 70.50 222 TYR B N 1
ATOM 2804 C CA . TYR B 1 205 ? 23.214 14.084 -2.905 1.00 72.61 222 TYR B CA 1
ATOM 2805 C C . TYR B 1 205 ? 23.360 14.455 -4.374 1.00 74.17 222 TYR B C 1
ATOM 2806 O O . TYR B 1 205 ? 24.469 14.363 -4.915 1.00 75.88 222 TYR B O 1
ATOM 2815 N N . PHE B 1 206 ? 22.271 14.831 -5.036 1.00 60.38 223 PHE B N 1
ATOM 2816 C CA . PHE B 1 206 ? 22.404 15.390 -6.370 1.00 62.82 223 PHE B CA 1
ATOM 2817 C C . PHE B 1 206 ? 23.064 16.756 -6.294 1.00 67.26 223 PHE B C 1
ATOM 2818 O O . PHE B 1 206 ? 23.865 17.126 -7.162 1.00 70.19 223 PHE B O 1
ATOM 2826 N N . ASN B 1 207 ? 22.785 17.489 -5.220 1.00 104.73 224 ASN B N 1
ATOM 2827 C CA . ASN B 1 207 ? 23.311 18.841 -5.078 1.00 111.48 224 ASN B CA 1
ATOM 2828 C C . ASN B 1 207 ? 24.812 18.824 -4.804 1.00 114.16 224 ASN B C 1
ATOM 2829 O O . ASN B 1 207 ? 25.570 19.600 -5.400 1.00 117.82 224 ASN B O 1
ATOM 2834 N N . ASN B 1 208 ? 25.260 17.936 -3.916 1.00 112.00 225 ASN B N 1
ATOM 2835 C CA . ASN B 1 208 ? 26.684 17.810 -3.580 1.00 115.35 225 ASN B CA 1
ATOM 2836 C C . ASN B 1 208 ? 27.441 16.906 -4.572 1.00 113.76 225 ASN B C 1
ATOM 2837 O O . ASN B 1 208 ? 28.531 17.256 -5.064 1.00 110.11 225 ASN B O 1
#

Solvent-accessible surface area: 20051 Å² total; per-residue (Å²): 104,106,143,123,93,95,86,61,67,47,83,95,7,62,106,77,0,82,115,7,5,59,78,1,98,123,27,45,100,129,10,66,73,55,36,38,106,13,52,46,92,10,41,102,66,27,95,70,24,40,78,120,3,57,124,20,6,98,43,13,117,24,3,8,33,51,0,2,65,56,11,106,45,0,9,117,67,8,72,138,122,5,50,86,8,0,143,50,11,60,8,6,41,13,80,47,32,192,51,31,97,25,1,24,19,0,6,2,45,7,65,106,9,78,40,2,114,23,68,112,0,30,13,40,10,60,61,112,166,93,86,46,124,58,61,27,33,112,31,132,133,73,184,120,78,14,9,100,27,20,130,193,22,114,28,0,59,31,0,44,114,58,2,24,43,39,1,2,89,52,56,113,118,104,96,143,146,64,88,70,102,62,28,102,4,41,101,111,1,75,109,18,10,61,54,4,104,117,24,59,89,130,5,70,96,50,24,32,117,18,61,50,100,13,44,100,69,49,102,81,26,40,73,119,2,78,128,10,9,131,33,5,100,35,4,6,44,40,0,1,67,43,7,91,41,0,18,125,67,19,71,131,92,5,67,99,2,0,145,78,9,70,22,6,69,13,93,42,34,189,47,34,127,44,2,32,26,0,10,0,35,4,70,114,6,78,53,2,113,28,65,122,0,34,6,42,11,51,81,90,166,158,66,122,57,94,34,56,22,28,106,32,130,128,130,95,8,12,95,27,16,70,71,111,91,126,12,0,83,40,0,37,114,49,0,30,32,44,0,4,65,36,42,94,154

CATH classification: 3.30.1120.90

Organism: Arabidopsis thaliana (NCBI:txid3702)

Foldseek 3Di:
DVVVVVVVVVVVVVVVVVVVVVVVVVVVVVVVLVVLVVVLVVLVVCVVVLVVVLVVLQVPQLQLLQLQLLDVVRNVQADPVSSVQSSQFRDWDKDADSSNPFWIKIKTAGDDDQFFDDRIKMWTWGDDVPDIDIAIDDTRGHDPGPVVLRVVPPVVCCCVPPCSVCSVVSND/DVCVVPDPVVVVVVVVVVVVVVVVVVVVVVVVVVVLVVVLVVLVVCVVVVVVVVVVCVVPPCQLLQLQCQDPVNVVQADPVSNVQSSFWDDWDKAADSRNQQWIKIWTAGDDDQFFDDRIWMWTWGDDPDDDTWIAIDDTGTCRVVVCRDRPDDVVCCVVVPCSVDSPVRSVD

Secondary structure (DSSP, 8-state):
-HHHHHHHHHHHHHHHHHHHHHHHHHHHHHHHHHHHHHHHHHHHHHHHHHHHHHHHHTTSTTHHHHHHHHSHHHHTT--HHHHHHHTTEEEEEEEE-TTSTTEEEEEEEE-S-SSBS-SEEEEEEE------EEEEPPP-B----GGGG----HHHHHIIIIITT-THHHH-/--GGGS-HHHHHHHHHHHHHHHHHHHHHHHHHHHHHHHHHHHHHHHHHHHHHHHHHHTTSTTHHHHHHHH-HHHHTT--HHHHHHHTTEEEEEEEE-SSGGGEEEEEEEE-S-SSBS-SEEEEEEE--SSSS-EEEE----B--GGGG-----HHHHIIIIIITT--HHHHH-

Sequence (345 aa):
SNLEQIDAELVLSIEKLQEIQDDLEKINEKASDEVLEVEQKYNVIRKPVYDKRNEVIQSIPGFWMTAFLSHPALGDLLTEEDQKIFKYLNSLEVEDAKDVKSGYSITFHFTSNPFFEDAKLTKTFTFLEGTTKITATPIKWKEGSFFTWFTHDEVADIIKEDLWSNPLTYFNSNLEQIDAELVLSIEKLQEIQDDLEKINEKASDEVLEVEQKYNVIRKPVYDKRNEVIQSIPGFWMTAFLSHPALGDLLTEEDQKIFKYLNSLEVEDAKDVKSGYSITFHFTSNPFFEDAKLTKTFTFLEEGTTKITATPIKWKSFFTWFTDADEVADIIKEDLWSNPLTYFNN

Radius of gyration: 26.85 Å; Cα contacts (8 Å, |Δi|>4): 457; chains: 2; bounding box: 38×62×85 Å

Nearest PDB structures (foldseek):
  5day-assembly1_B  TM=1.006E+00  e=8.052E-30  Arabidopsis thaliana
  5day-assembly1_A  TM=8.832E-01  e=1.403E-24  Arabidopsis thaliana
  7c7x-assembly1_E  TM=8.889E-01  e=8.278E-24  Arabidopsis thaliana
  6jqv-assembly1_A  TM=9.121E-01  e=5.573E-20  Arabidopsis thaliana
  7mto-assembly1_A-2  TM=9.069E-01  e=1.372E-16  Homo sapiens

GO terms:
  GO:0042393 histone binding (F, IDA)
  GO:0016444 somatic cell DNA recombination (P, IMP)
  GO:0005634 nucleus (C, IDA)
  GO:0003682 chromatin binding (F, IDA)
  GO:0005737 cytoplasm (C, IDA)
  GO:0000724 double-strand break repair via homologous recombination (P, IGI)
  GO:0005634 nucleus (C, HDA)
  GO:0005737 cytoplasm (C, HDA)
  GO:0005515 protein binding (F, IPI)
  GO:0042393 histone binding (F, EXP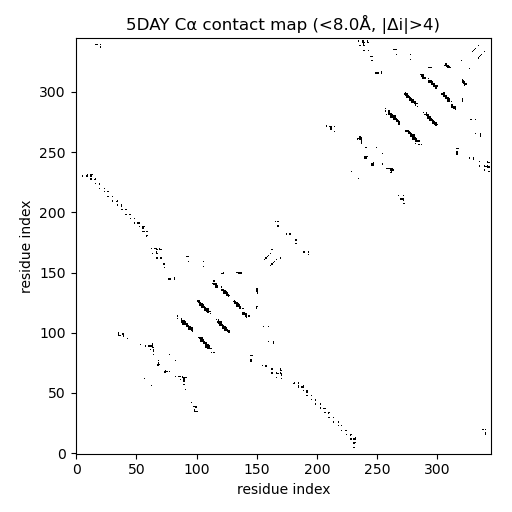)